Protein AF-A0A1G6IL41-F1 (afdb_monomer)

Foldseek 3Di:
DCVQQNPVQWPDKDFDPVDPDTDIDTHGQRQDPVRDRDVCVRPNDPVNVLVVLVVVQVVCVVVVRHGDDDPDPDDDDDPVVVVVVVPDDPDPDVVVVVVLLDDDDDDPVCVVPVVVSVVVSVVSSCVSVCVVVVPDDDVVPVVVVVVVVVVVVVVVVVVVVVVVVVVVVVVVVVVVVVVVVVVVVVVVVVVVVVVVVVVVVVVVVVVVVVVVVVVPPPPPPDD

pLDDT: mean 78.39, std 16.22, range [40.34, 95.38]

Sequence (223 aa):
MKKEHGEKNILCMYLHLDEKTPHIEVYVVPIDAKGKLNCKSFLGGQAKLRDLQTRYANHNKDFGLQRGLNGSKATHQQVQKFYEQIKQPVKVNNENLQKAVKLEAPALKNILNPDVYLKEQEAKIYAKVARLFASTVYENKIIQQAKKILREWKRAEADAEKLKYKLESEKEALQKKLNRHTKAIQQLDQLQIDNKDLQKSLSNALIENQLLKNNINPSKVKM

InterPro domains:
  IPR001668 Plasmid recombination enzyme [PF01076] (2-83)

Structure (mmCIF, N/CA/C/O backbone):
data_AF-A0A1G6IL41-F1
#
_entry.id   AF-A0A1G6IL41-F1
#
loop_
_atom_site.group_PDB
_atom_site.id
_atom_site.type_symbol
_atom_site.label_atom_id
_atom_site.label_alt_id
_atom_site.label_comp_id
_atom_site.label_asym_id
_atom_site.label_entity_id
_atom_site.label_seq_id
_atom_site.pdbx_PDB_ins_code
_atom_site.Cartn_x
_atom_site.Cartn_y
_atom_site.Cartn_z
_atom_site.occupancy
_atom_site.B_iso_or_equiv
_atom_site.auth_seq_id
_atom_site.auth_comp_id
_atom_site.auth_asym_id
_atom_site.auth_atom_id
_atom_site.pdbx_PDB_model_num
ATOM 1 N N . MET A 1 1 ? -20.240 4.746 0.608 1.00 86.19 1 MET A N 1
ATOM 2 C CA . MET A 1 1 ? -20.596 6.113 1.055 1.00 86.19 1 MET A CA 1
ATOM 3 C C . MET A 1 1 ? -21.903 6.620 0.456 1.00 86.19 1 MET A C 1
ATOM 5 O O . MET A 1 1 ? -22.838 6.770 1.227 1.00 86.19 1 MET A O 1
ATOM 9 N N . LYS A 1 2 ? -22.042 6.801 -0.871 1.00 90.69 2 LYS A N 1
ATOM 10 C CA . LYS A 1 2 ? -23.297 7.301 -1.489 1.00 90.69 2 LYS A CA 1
ATOM 11 C C . LYS A 1 2 ? -24.554 6.529 -1.060 1.00 90.69 2 LYS A C 1
ATOM 13 O O . LYS A 1 2 ? -25.522 7.136 -0.624 1.00 90.69 2 LYS A O 1
ATOM 18 N N . LYS A 1 3 ? -24.502 5.192 -1.095 1.00 89.75 3 LYS A N 1
ATOM 19 C CA . LYS A 1 3 ? -25.600 4.316 -0.643 1.00 89.75 3 LYS A CA 1
ATOM 20 C C . LYS A 1 3 ? -25.904 4.421 0.861 1.00 89.75 3 LYS A C 1
ATOM 22 O O . LYS A 1 3 ? -27.046 4.247 1.255 1.00 89.75 3 LYS A O 1
ATOM 27 N N . GLU A 1 4 ? -24.893 4.681 1.691 1.00 89.12 4 GLU A N 1
ATOM 28 C CA . GLU A 1 4 ? -25.030 4.707 3.159 1.00 89.12 4 GLU A CA 1
ATOM 29 C C . GLU A 1 4 ? -25.500 6.065 3.686 1.00 89.12 4 GLU A C 1
ATOM 31 O O . GLU A 1 4 ? -26.226 6.130 4.673 1.00 89.12 4 GLU A O 1
ATOM 36 N N . HIS A 1 5 ? -25.063 7.157 3.056 1.00 89.00 5 HIS A N 1
ATOM 37 C CA . HIS A 1 5 ? -25.257 8.508 3.582 1.00 89.00 5 HIS A CA 1
ATOM 38 C C . HIS A 1 5 ? -26.056 9.423 2.653 1.00 89.00 5 HIS A C 1
ATOM 40 O O . HIS A 1 5 ? -26.455 10.498 3.085 1.00 89.00 5 HIS A O 1
ATOM 46 N N . GLY A 1 6 ? -26.352 8.988 1.425 1.00 90.81 6 GLY A N 1
ATOM 47 C CA . GLY A 1 6 ? -27.013 9.789 0.398 1.00 90.81 6 GLY A CA 1
ATOM 48 C C . GLY A 1 6 ? -26.006 10.610 -0.402 1.00 90.81 6 GLY A C 1
ATOM 49 O O . GLY A 1 6 ? -25.106 11.229 0.153 1.00 90.81 6 GLY A O 1
ATOM 50 N N . GLU A 1 7 ? -26.152 10.626 -1.724 1.00 93.00 7 GLU A N 1
ATOM 51 C CA . GLU A 1 7 ? -25.238 11.359 -2.609 1.00 93.00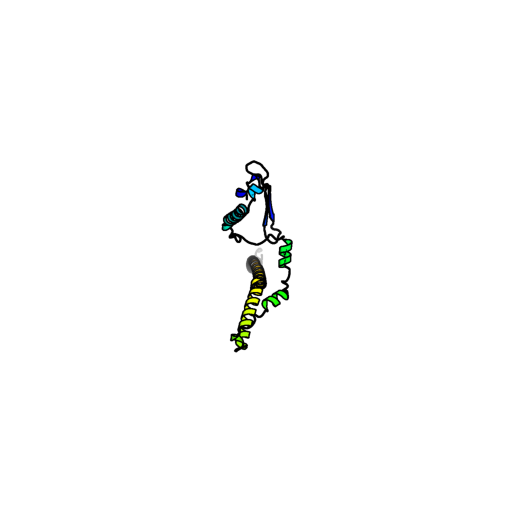 7 GLU A CA 1
ATOM 52 C C . GLU A 1 7 ? -25.246 12.867 -2.341 1.00 93.00 7 GLU A C 1
ATOM 54 O O . GLU A 1 7 ? -24.186 13.471 -2.238 1.00 93.00 7 GLU A O 1
ATOM 59 N N . LYS A 1 8 ? -26.432 13.445 -2.118 1.00 93.06 8 LYS A N 1
ATOM 60 C CA . LYS A 1 8 ? -26.609 14.875 -1.810 1.00 93.06 8 LYS A CA 1
ATOM 61 C C . LYS A 1 8 ? -25.974 15.308 -0.485 1.00 93.06 8 LYS A C 1
ATOM 63 O O . LYS A 1 8 ? -25.778 16.495 -0.267 1.00 93.06 8 LYS A O 1
ATOM 68 N N . ASN A 1 9 ? -25.675 14.352 0.391 1.00 94.56 9 ASN A N 1
ATOM 69 C CA . ASN A 1 9 ? -25.075 14.604 1.696 1.00 94.56 9 ASN A CA 1
ATOM 70 C C . ASN A 1 9 ? -23.545 14.543 1.658 1.00 94.56 9 ASN A C 1
ATOM 72 O O . ASN A 1 9 ? -22.906 14.857 2.657 1.00 94.56 9 ASN A O 1
ATOM 76 N N . ILE A 1 10 ? -22.932 14.125 0.548 1.00 94.69 10 ILE A N 1
ATOM 77 C CA . ILE A 1 10 ? -21.474 14.116 0.409 1.00 94.69 10 ILE A CA 1
ATOM 78 C C . ILE A 1 10 ? -21.041 15.482 -0.113 1.00 94.69 10 ILE A C 1
ATOM 80 O O . ILE A 1 10 ? -21.398 15.857 -1.225 1.00 94.69 10 ILE A O 1
ATOM 84 N N . LEU A 1 11 ? -20.264 16.209 0.688 1.00 93.69 11 LEU A N 1
ATOM 85 C CA . LEU A 1 11 ? -19.751 17.525 0.318 1.00 93.69 11 LEU A CA 1
ATOM 86 C C . LEU A 1 11 ? -18.516 17.395 -0.577 1.00 93.69 11 LEU A C 1
ATOM 88 O O . LEU A 1 11 ? -18.466 17.960 -1.664 1.00 93.69 11 LEU A O 1
ATOM 92 N N . CYS A 1 12 ? -17.522 16.634 -0.119 1.00 93.19 12 CYS A N 1
ATOM 93 C CA . CYS A 1 12 ? -16.292 16.394 -0.862 1.00 93.19 12 CYS A CA 1
ATOM 94 C C . CYS A 1 12 ? -15.600 15.102 -0.414 1.00 93.19 12 CYS A C 1
ATOM 96 O O . CYS A 1 12 ? -15.864 14.556 0.663 1.00 93.19 12 CYS A O 1
ATOM 98 N N . MET A 1 13 ? -14.724 14.605 -1.285 1.00 94.19 13 MET A N 1
ATOM 99 C CA . MET A 1 13 ? -13.875 13.442 -1.055 1.00 94.19 13 MET A CA 1
ATOM 10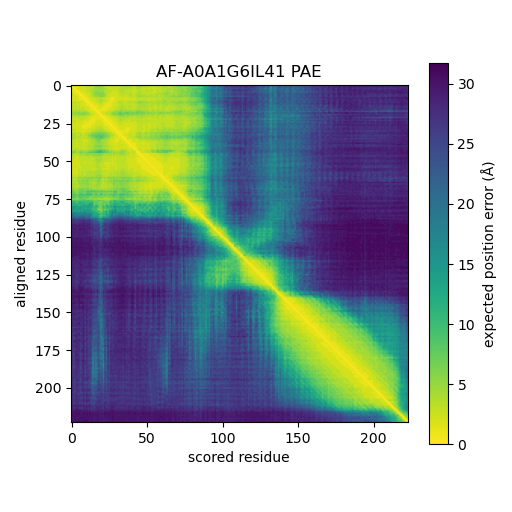0 C C . MET A 1 13 ? -12.461 13.770 -1.525 1.00 94.19 13 MET A C 1
ATOM 102 O O . MET A 1 13 ? -12.284 14.163 -2.676 1.00 94.19 13 MET A O 1
ATOM 106 N N . TYR A 1 14 ? -11.474 13.568 -0.658 1.00 94.44 14 TYR A N 1
ATOM 107 C CA . TYR A 1 14 ? -10.059 13.735 -0.971 1.00 94.44 14 TYR A CA 1
ATOM 108 C C . TYR A 1 14 ? -9.363 12.381 -0.928 1.00 94.44 14 TYR A C 1
ATOM 110 O O . TYR A 1 14 ? -9.585 11.590 -0.013 1.00 94.44 14 TYR A O 1
ATOM 118 N N . LEU A 1 15 ? -8.537 12.109 -1.936 1.00 94.50 15 LEU A N 1
ATOM 119 C CA . LEU A 1 15 ? -7.672 10.938 -1.984 1.00 94.50 15 LEU A CA 1
ATOM 120 C C . LEU A 1 15 ? -6.239 11.398 -1.726 1.00 94.50 15 LEU A C 1
ATOM 122 O O . LEU A 1 15 ? -5.633 12.044 -2.578 1.00 94.50 15 LEU A O 1
ATOM 126 N N . HIS A 1 16 ? -5.710 11.033 -0.565 1.00 93.06 16 HIS A N 1
ATOM 127 C CA . HIS A 1 16 ? -4.357 11.368 -0.139 1.00 93.06 16 HIS A CA 1
ATOM 128 C C . HIS A 1 16 ? -3.409 10.244 -0.574 1.00 93.06 16 HIS A C 1
ATOM 130 O O . HIS A 1 16 ? -3.521 9.110 -0.098 1.00 93.06 16 HIS A O 1
ATOM 136 N N . LEU A 1 17 ? -2.517 10.537 -1.528 1.00 93.44 17 LEU A N 1
ATOM 137 C CA . LEU A 1 17 ? -1.524 9.597 -2.096 1.00 93.44 17 LEU A CA 1
ATOM 138 C C . LEU A 1 17 ? -0.072 9.979 -1.770 1.00 93.44 17 LEU A C 1
ATOM 140 O O . LEU A 1 17 ? 0.848 9.217 -2.061 1.00 93.44 17 LEU A O 1
ATOM 144 N N . ASP A 1 18 ? 0.124 11.156 -1.194 1.00 91.81 18 ASP A N 1
ATOM 145 C CA . ASP A 1 18 ? 1.394 11.760 -0.794 1.00 91.81 18 ASP A CA 1
ATOM 146 C C . ASP A 1 18 ? 1.854 11.324 0.609 1.00 91.81 18 ASP A C 1
ATOM 148 O O . ASP A 1 18 ? 2.996 11.557 1.004 1.00 91.81 18 ASP A O 1
ATOM 152 N N . GLU A 1 19 ? 0.998 10.619 1.347 1.00 88.19 19 GLU A N 1
ATOM 153 C CA . GLU A 1 19 ? 1.318 10.052 2.652 1.00 88.19 19 GLU A CA 1
ATOM 154 C C . GLU A 1 19 ? 1.827 8.601 2.599 1.00 88.19 19 GLU A C 1
ATOM 156 O O . GLU A 1 19 ? 1.774 7.899 1.590 1.00 88.19 19 GLU A O 1
ATOM 161 N N . LYS A 1 20 ? 2.299 8.094 3.749 1.00 84.25 20 LYS A N 1
ATOM 162 C CA . LYS A 1 20 ? 2.828 6.724 3.876 1.00 84.25 20 LYS A CA 1
ATOM 163 C C . LYS A 1 20 ? 1.807 5.643 3.500 1.00 84.25 20 LYS A C 1
ATOM 165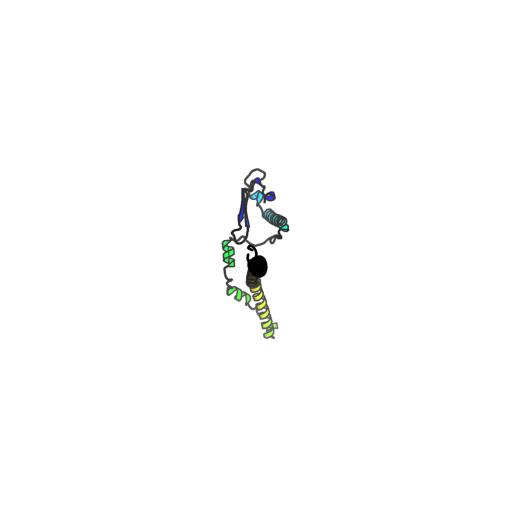 O O . LYS A 1 20 ? 2.202 4.584 3.011 1.00 84.25 20 LYS A O 1
ATOM 170 N N . THR A 1 21 ? 0.529 5.872 3.796 1.00 85.06 21 THR A N 1
ATOM 171 C CA . THR A 1 21 ? -0.562 4.952 3.457 1.00 85.06 21 THR A CA 1
ATOM 172 C C . THR A 1 21 ? -1.622 5.730 2.685 1.00 85.06 21 THR A C 1
ATOM 174 O O . THR A 1 21 ? -2.163 6.683 3.248 1.00 85.06 21 THR A O 1
ATOM 177 N N . PRO A 1 22 ? -1.943 5.329 1.441 1.00 91.88 22 PRO A N 1
ATOM 178 C CA . PRO A 1 22 ? -3.050 5.913 0.701 1.00 91.88 22 PRO A CA 1
ATOM 179 C C . PRO A 1 22 ? -4.340 5.834 1.512 1.00 91.88 22 PRO A C 1
ATOM 181 O O . PRO A 1 22 ? -4.715 4.751 1.972 1.00 91.88 22 PRO A O 1
ATOM 184 N N . HIS A 1 23 ? -5.012 6.963 1.703 1.00 92.31 23 HIS A N 1
ATOM 185 C CA . HIS A 1 23 ? -6.273 7.004 2.434 1.00 92.31 23 HIS A CA 1
ATOM 186 C C . HIS A 1 23 ? -7.214 8.054 1.847 1.00 92.31 23 HIS A C 1
ATOM 188 O O . HIS A 1 23 ? -6.804 8.957 1.121 1.00 92.31 23 HIS A O 1
ATOM 194 N N . ILE A 1 24 ? -8.505 7.878 2.117 1.00 92.94 24 ILE A N 1
ATOM 195 C CA . ILE A 1 24 ? -9.562 8.750 1.614 1.00 92.94 24 ILE A CA 1
ATOM 196 C C . ILE A 1 24 ? -10.183 9.475 2.797 1.00 92.94 24 ILE A C 1
ATOM 198 O O . ILE A 1 24 ? -10.594 8.847 3.775 1.00 92.94 24 ILE A O 1
ATOM 202 N N . GLU A 1 25 ? -10.304 10.784 2.664 1.00 93.81 25 GLU A N 1
ATOM 203 C CA . GLU A 1 25 ? -11.040 11.644 3.574 1.00 93.81 25 GLU A CA 1
ATOM 204 C C . GLU A 1 25 ? -12.367 12.038 2.924 1.00 93.81 25 GLU A C 1
ATOM 206 O O . GLU A 1 25 ? -12.414 12.420 1.755 1.00 93.81 25 GLU A O 1
ATOM 211 N N . VAL A 1 26 ? -13.471 11.910 3.660 1.00 93.00 26 VAL A N 1
ATOM 212 C CA . VAL A 1 26 ? -14.815 12.180 3.136 1.00 93.00 26 VAL A CA 1
ATOM 213 C C . VAL A 1 26 ? -15.561 13.095 4.089 1.00 93.00 26 VAL A C 1
ATOM 215 O O . VAL A 1 26 ? -15.760 12.750 5.253 1.00 93.00 26 VAL A O 1
ATOM 218 N N . TYR A 1 27 ? -16.043 14.218 3.566 1.00 93.88 27 TYR A N 1
ATOM 219 C CA . TYR A 1 27 ? -16.884 15.156 4.297 1.00 93.88 27 TYR A CA 1
ATOM 220 C C . TYR A 1 27 ? -18.353 14.889 3.976 1.00 93.88 27 TYR A C 1
ATOM 222 O O . TYR A 1 27 ? -18.779 14.961 2.821 1.00 93.88 27 TYR A O 1
ATOM 230 N N . VAL A 1 28 ? -19.132 14.572 5.011 1.00 94.50 28 VAL A N 1
ATOM 231 C CA . VAL A 1 28 ? -20.560 14.250 4.901 1.00 94.50 28 VAL A CA 1
ATOM 232 C C . VAL A 1 28 ? -21.367 15.209 5.767 1.00 94.50 28 VAL A C 1
ATOM 234 O O . VAL A 1 28 ? -21.134 15.307 6.971 1.00 94.50 28 VAL A O 1
ATOM 237 N N . VAL A 1 29 ? -22.345 15.882 5.166 1.00 95.12 29 VAL A N 1
ATOM 238 C CA . VAL A 1 29 ? -23.328 16.716 5.859 1.00 95.12 29 VAL A CA 1
ATOM 239 C C . VAL A 1 29 ? -24.503 15.826 6.277 1.00 95.12 29 VAL A C 1
ATOM 241 O O . VAL A 1 29 ? -25.197 15.287 5.415 1.00 95.12 29 VAL A O 1
ATOM 244 N N . PRO A 1 30 ? -24.758 15.621 7.580 1.00 94.12 30 PRO A N 1
ATOM 245 C CA . PRO A 1 30 ? -25.730 14.632 8.034 1.00 94.12 30 PRO A CA 1
ATOM 246 C C . PRO A 1 30 ? -27.157 15.194 8.005 1.00 94.12 30 PRO A C 1
ATOM 248 O O . PRO A 1 30 ? -27.740 15.457 9.055 1.00 94.12 30 PRO A O 1
ATOM 251 N N . ILE A 1 31 ? -27.724 15.398 6.815 1.00 95.38 31 ILE A N 1
ATOM 252 C CA . ILE A 1 31 ? -29.131 15.784 6.650 1.00 95.38 31 ILE A CA 1
ATOM 253 C C . ILE A 1 31 ? -29.985 14.513 6.681 1.00 95.38 31 ILE A C 1
ATOM 255 O O . ILE A 1 31 ? -29.837 13.630 5.832 1.00 95.38 31 ILE A O 1
ATOM 259 N N . ASP A 1 32 ? -30.853 14.389 7.686 1.00 91.12 32 ASP A N 1
ATOM 260 C CA . ASP A 1 32 ? -31.762 13.252 7.817 1.00 91.12 32 ASP A CA 1
ATOM 261 C C . ASP A 1 32 ? -32.940 13.317 6.829 1.00 91.12 32 ASP A C 1
ATOM 263 O O . ASP A 1 32 ? -33.152 14.304 6.127 1.00 91.12 32 ASP A O 1
ATOM 267 N N . ALA A 1 33 ? -33.743 12.251 6.780 1.00 88.50 33 ALA A N 1
ATOM 268 C CA . ALA A 1 33 ? -34.908 12.171 5.896 1.00 88.50 33 ALA A CA 1
ATOM 269 C C . ALA A 1 33 ? -35.974 13.256 6.163 1.00 88.50 33 ALA A C 1
ATOM 271 O O . ALA A 1 33 ? -36.855 13.457 5.334 1.00 88.50 33 ALA A O 1
ATOM 272 N N . LYS A 1 34 ? -35.905 13.953 7.306 1.00 91.75 34 LYS A N 1
ATOM 273 C CA . LYS A 1 34 ? -36.786 15.077 7.655 1.00 91.75 34 LYS A CA 1
ATOM 274 C C . LYS A 1 34 ? -36.182 16.430 7.257 1.00 91.75 34 LYS A C 1
ATOM 276 O O . LYS A 1 34 ? -36.750 17.463 7.601 1.00 91.75 34 LYS A O 1
ATOM 281 N N . GLY A 1 35 ? -35.033 16.435 6.578 1.00 92.38 35 GLY A N 1
ATOM 282 C CA . GLY A 1 35 ? -34.330 17.642 6.156 1.00 92.38 35 GLY A CA 1
ATOM 283 C C . GLY A 1 35 ? -33.557 18.341 7.276 1.00 92.38 35 GLY A C 1
ATOM 284 O O . GLY A 1 35 ? -33.157 19.488 7.102 1.00 92.38 35 GLY A O 1
ATOM 285 N N . LYS A 1 36 ? -33.345 17.694 8.433 1.00 94.62 36 LYS A N 1
ATOM 286 C CA . LYS A 1 36 ? -32.647 18.301 9.577 1.00 94.62 36 LYS A CA 1
ATOM 287 C C . LYS A 1 36 ? -31.205 17.819 9.681 1.00 94.62 36 LYS A C 1
ATOM 289 O O . LYS A 1 36 ? -30.912 16.654 9.424 1.00 94.62 36 LYS A O 1
ATOM 294 N N . LEU A 1 37 ? -30.315 18.698 10.144 1.00 94.75 37 LEU A N 1
ATOM 295 C CA . LEU A 1 37 ? -28.944 18.332 10.507 1.00 94.75 37 LEU A CA 1
ATOM 296 C C . LEU A 1 37 ? -28.953 17.442 11.756 1.00 94.75 37 LEU A C 1
ATOM 298 O O . LEU A 1 37 ? -29.219 17.901 12.866 1.00 94.75 37 LEU A O 1
ATOM 302 N N . ASN A 1 38 ? -28.687 16.151 11.572 1.00 93.25 38 ASN A N 1
ATOM 303 C CA . ASN A 1 38 ? -28.841 15.134 12.602 1.00 93.25 38 ASN A CA 1
ATOM 304 C C . ASN A 1 38 ? -27.815 13.998 12.451 1.00 93.25 38 ASN A C 1
ATOM 306 O O . ASN A 1 38 ? -28.097 12.919 11.923 1.00 93.25 38 ASN A O 1
ATOM 310 N N . CYS A 1 39 ? -26.623 14.205 13.015 1.00 91.88 39 CYS A N 1
ATOM 311 C CA . CYS A 1 39 ? -25.560 13.193 13.029 1.00 91.88 39 CYS A CA 1
ATOM 312 C C . CYS A 1 39 ? -25.938 11.936 13.838 1.00 91.88 39 CYS A C 1
ATOM 314 O O . CYS A 1 39 ? -25.535 10.822 13.497 1.00 91.88 39 CYS A O 1
ATOM 316 N N . LYS A 1 40 ? -26.788 12.071 14.867 1.00 91.06 40 LYS A N 1
ATOM 317 C CA . LYS A 1 40 ? -27.265 10.933 15.674 1.00 91.06 40 LYS A CA 1
ATOM 318 C C . LYS A 1 40 ? -28.080 9.942 14.836 1.00 91.06 40 LYS A C 1
ATOM 320 O O . LYS A 1 40 ? -28.028 8.738 15.085 1.00 91.06 40 LYS A O 1
ATOM 325 N N . SER A 1 41 ? -28.802 10.410 13.820 1.00 89.44 41 SER A N 1
ATOM 326 C CA . SER A 1 41 ? -29.498 9.515 12.890 1.00 89.44 41 SER A CA 1
ATOM 327 C C . SER A 1 41 ? -28.519 8.627 12.107 1.00 89.44 41 SER A C 1
ATOM 329 O O . SER A 1 41 ? -28.777 7.433 11.936 1.00 89.44 41 SER A O 1
ATOM 331 N N . PHE A 1 42 ? -27.359 9.172 11.734 1.00 89.44 42 PHE A N 1
ATOM 332 C CA . PHE A 1 42 ? -26.346 8.511 10.906 1.00 89.44 42 PHE A CA 1
ATOM 333 C C . PHE A 1 42 ? -25.439 7.589 11.729 1.00 89.44 42 PHE A C 1
ATOM 335 O O . PHE A 1 42 ? -25.347 6.393 11.460 1.00 89.44 42 PHE A O 1
ATOM 342 N N . LEU A 1 43 ? -24.788 8.142 12.754 1.00 90.44 43 LEU A N 1
ATOM 343 C CA . LEU A 1 43 ? -23.718 7.485 13.516 1.00 90.44 43 LEU A CA 1
ATOM 344 C C . LEU A 1 43 ? -24.095 7.226 14.983 1.00 90.44 43 LEU A C 1
ATOM 346 O O . LEU A 1 43 ? -23.271 6.772 15.773 1.00 90.44 43 LEU A O 1
ATOM 350 N N . GLY A 1 44 ? -25.335 7.524 15.374 1.00 90.38 44 GLY A N 1
ATOM 351 C CA . GLY A 1 44 ? -25.780 7.374 16.754 1.00 90.38 44 GLY A CA 1
ATOM 352 C C . GLY A 1 44 ? -25.967 5.915 17.156 1.00 90.38 44 GLY A C 1
ATOM 353 O O . GLY A 1 44 ? -26.844 5.221 16.641 1.00 90.38 44 GLY A O 1
ATOM 354 N N . GLY A 1 45 ? -25.193 5.490 18.152 1.00 92.62 45 GLY A N 1
ATOM 355 C CA . GLY A 1 45 ? -25.327 4.193 18.808 1.00 92.62 45 GLY A CA 1
ATOM 356 C C . GLY A 1 45 ? -24.292 3.164 18.355 1.00 92.62 45 GLY A C 1
ATOM 357 O O . GLY A 1 45 ? -23.919 3.073 17.186 1.00 92.62 45 GLY A O 1
ATOM 358 N N . GLN A 1 46 ? -23.854 2.339 19.308 1.00 89.56 46 GLN A N 1
ATOM 359 C CA . GLN A 1 46 ? -22.818 1.328 19.086 1.00 89.56 46 GLN A CA 1
ATOM 360 C C . GLN A 1 46 ? -23.228 0.279 18.040 1.00 89.56 46 GLN A C 1
ATOM 362 O O . GLN A 1 46 ? -22.388 -0.163 17.259 1.00 89.56 46 GLN A O 1
ATOM 367 N N . ALA A 1 47 ? -24.508 -0.110 18.012 1.00 91.19 47 ALA A N 1
ATOM 368 C CA . ALA A 1 47 ? -25.028 -1.083 17.052 1.00 91.19 47 ALA A CA 1
ATOM 369 C C . ALA A 1 47 ? -24.875 -0.585 15.605 1.00 91.19 47 ALA A C 1
ATOM 371 O O . ALA A 1 47 ? -24.264 -1.266 14.789 1.00 91.19 47 ALA A O 1
ATOM 372 N N . LYS A 1 48 ? -25.294 0.656 15.315 1.00 91.69 48 LYS A N 1
ATOM 373 C CA . LYS A 1 48 ? -25.176 1.237 13.967 1.00 91.69 48 LYS A CA 1
ATOM 374 C C . LYS A 1 48 ? -23.733 1.291 13.476 1.00 91.69 48 LYS A C 1
ATOM 376 O O . LYS A 1 48 ? -23.469 0.923 12.336 1.00 91.69 48 LYS A O 1
ATOM 381 N N . LEU A 1 49 ? -22.798 1.709 14.331 1.00 92.50 49 LEU A N 1
ATOM 382 C CA . LEU A 1 49 ? -21.373 1.750 13.985 1.00 92.50 49 LEU A CA 1
ATOM 383 C C . LEU A 1 49 ? -20.796 0.347 13.751 1.00 92.50 49 LEU A C 1
ATOM 385 O O . LEU A 1 49 ? -20.013 0.145 12.824 1.00 92.50 49 LEU A O 1
ATOM 389 N N . ARG A 1 50 ? -21.205 -0.641 14.555 1.00 92.62 50 ARG A N 1
ATOM 390 C CA . ARG A 1 50 ? -20.810 -2.047 14.377 1.00 92.62 50 ARG A CA 1
ATOM 391 C C . ARG A 1 50 ? -21.318 -2.612 13.051 1.00 92.62 50 ARG A C 1
ATOM 393 O O . ARG A 1 50 ? -20.576 -3.312 12.356 1.00 92.62 50 ARG A O 1
ATOM 400 N N . ASP A 1 51 ? -22.558 -2.302 12.699 1.00 92.94 51 ASP A N 1
ATOM 401 C CA . ASP A 1 51 ? -23.163 -2.759 11.453 1.00 92.94 51 ASP A CA 1
ATOM 402 C C . ASP A 1 51 ? -22.529 -2.050 10.258 1.00 92.94 51 ASP A C 1
ATOM 404 O O . ASP A 1 51 ? -22.226 -2.701 9.263 1.00 92.94 51 ASP A O 1
ATOM 408 N N . LEU A 1 52 ? -22.230 -0.752 10.381 1.00 93.00 52 LEU A N 1
ATOM 409 C CA . LEU A 1 52 ? -21.505 0.016 9.370 1.00 93.00 52 LEU A CA 1
ATOM 410 C C . LEU A 1 52 ? -20.129 -0.597 9.079 1.00 93.00 52 LEU A C 1
ATOM 412 O O . LEU A 1 52 ? -19.805 -0.825 7.919 1.00 93.00 52 LEU A O 1
ATOM 416 N N . GLN A 1 53 ? -19.353 -0.940 10.112 1.00 93.38 53 GLN A N 1
ATOM 417 C CA . GLN A 1 53 ? -18.065 -1.636 9.959 1.00 93.38 53 GLN A CA 1
ATOM 418 C C . GLN A 1 53 ? -18.217 -2.975 9.223 1.00 93.38 53 GLN A C 1
ATOM 420 O O . GLN A 1 53 ? -17.395 -3.340 8.384 1.00 93.38 53 GLN A O 1
ATOM 425 N N . THR A 1 54 ? -19.296 -3.705 9.510 1.00 93.94 54 THR A N 1
ATOM 426 C CA . THR A 1 54 ? -19.588 -4.996 8.874 1.00 93.94 54 THR A CA 1
ATOM 427 C C . THR A 1 54 ? -19.979 -4.821 7.405 1.00 93.94 54 THR A C 1
ATOM 429 O O . THR A 1 54 ? -19.429 -5.501 6.543 1.00 93.94 54 THR A O 1
ATOM 432 N N . ARG A 1 55 ? -20.868 -3.870 7.094 1.00 93.62 55 ARG A N 1
ATOM 433 C CA . ARG A 1 55 ? -21.257 -3.541 5.713 1.00 93.62 55 ARG A CA 1
ATOM 434 C C . ARG A 1 55 ? -20.074 -3.022 4.901 1.00 93.62 55 ARG A C 1
ATOM 436 O O . ARG A 1 55 ? -19.916 -3.420 3.751 1.00 93.62 55 ARG A O 1
ATOM 443 N N . TYR A 1 56 ? -19.222 -2.196 5.508 1.00 93.12 56 TYR A N 1
ATOM 444 C CA . TYR A 1 56 ? -18.008 -1.692 4.875 1.00 93.12 56 TYR A CA 1
ATO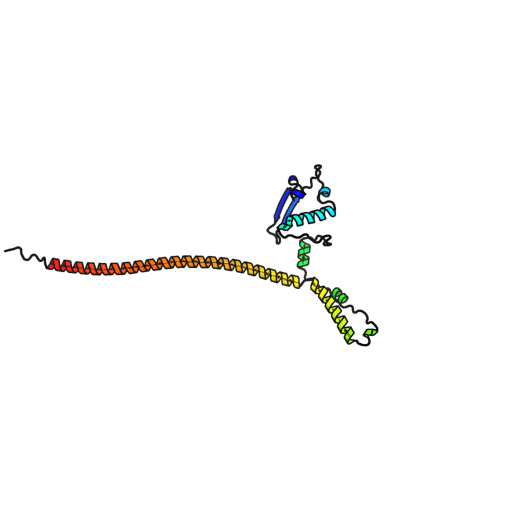M 445 C C . TYR A 1 56 ? -17.050 -2.828 4.506 1.00 93.12 56 TYR A C 1
ATOM 447 O O . TYR A 1 56 ? -16.589 -2.889 3.369 1.00 93.12 56 TYR A O 1
ATOM 455 N N . ALA A 1 57 ? -16.798 -3.766 5.422 1.00 94.06 57 ALA A N 1
ATOM 456 C CA . ALA A 1 57 ? -15.963 -4.930 5.133 1.00 94.06 57 ALA A CA 1
ATOM 457 C C . ALA A 1 57 ? -16.569 -5.827 4.042 1.00 94.06 57 ALA A C 1
ATOM 459 O O . ALA A 1 57 ? -15.858 -6.242 3.135 1.00 94.06 57 ALA A O 1
ATOM 460 N N . ASN A 1 58 ? -17.884 -6.071 4.081 1.00 94.00 58 ASN A N 1
ATOM 461 C CA . ASN A 1 58 ? -18.569 -6.871 3.063 1.00 94.00 58 ASN A CA 1
ATOM 462 C C . ASN A 1 58 ? -18.469 -6.242 1.669 1.00 94.00 58 ASN A C 1
ATOM 464 O O . ASN A 1 58 ? -18.220 -6.954 0.704 1.00 94.00 58 ASN A O 1
ATOM 468 N N . HIS A 1 59 ? -18.624 -4.919 1.565 1.00 92.69 59 HIS A N 1
ATOM 469 C CA . HIS A 1 59 ? -18.492 -4.207 0.293 1.00 92.69 59 HIS A CA 1
ATOM 470 C C . HIS A 1 59 ? -17.064 -4.241 -0.262 1.00 92.69 59 HIS A C 1
ATOM 472 O O . HIS A 1 59 ? -16.879 -4.223 -1.471 1.00 92.69 59 HIS A O 1
ATOM 478 N N . ASN A 1 60 ? -16.058 -4.301 0.613 1.00 92.69 60 ASN A N 1
ATOM 479 C CA . ASN A 1 60 ? -14.652 -4.310 0.217 1.00 92.69 60 ASN A CA 1
ATOM 480 C C . ASN A 1 60 ? -14.032 -5.714 0.162 1.00 92.69 60 ASN A C 1
ATOM 482 O O . ASN A 1 60 ? -12.816 -5.848 0.007 1.00 92.69 60 ASN A O 1
ATOM 486 N N . LYS A 1 61 ? -14.850 -6.763 0.288 1.00 92.88 61 LYS A N 1
ATOM 487 C CA . LYS A 1 61 ? -14.385 -8.151 0.285 1.00 92.88 61 LYS A CA 1
ATOM 488 C C . LYS A 1 61 ? -13.692 -8.512 -1.031 1.00 92.88 61 LYS A C 1
ATOM 490 O O . LYS A 1 61 ? -12.686 -9.216 -1.010 1.00 92.88 61 LYS A O 1
ATOM 495 N N . ASP A 1 62 ? -14.171 -7.952 -2.138 1.00 92.94 62 ASP A N 1
ATOM 496 C CA . ASP A 1 62 ? -13.610 -8.158 -3.479 1.00 92.94 62 ASP A CA 1
ATOM 497 C C . ASP A 1 62 ? -12.198 -7.562 -3.622 1.00 92.94 62 ASP A C 1
ATOM 499 O O . ASP A 1 62 ? -11.390 -8.054 -4.403 1.00 92.94 62 ASP A O 1
ATOM 503 N N . PHE A 1 63 ? -11.853 -6.561 -2.803 1.00 91.81 63 PHE A N 1
ATOM 504 C CA . PHE A 1 63 ? -10.501 -5.992 -2.721 1.00 91.81 63 PHE A CA 1
ATOM 505 C C . PHE A 1 63 ? -9.588 -6.752 -1.742 1.00 91.81 63 PHE A C 1
ATOM 507 O O . PHE A 1 63 ? -8.483 -6.301 -1.442 1.00 91.81 63 PHE A O 1
ATOM 514 N N . GLY A 1 64 ? -10.046 -7.885 -1.199 1.00 91.50 64 GLY A N 1
ATOM 515 C CA . GLY A 1 64 ? -9.303 -8.690 -0.228 1.00 91.50 64 GLY A CA 1
ATOM 516 C C . GLY A 1 64 ? -9.250 -8.092 1.181 1.00 91.50 64 GLY A C 1
ATOM 517 O O . GLY A 1 64 ? -8.496 -8.580 2.025 1.00 91.50 64 GLY A O 1
ATOM 518 N N . LEU A 1 65 ? -10.036 -7.047 1.466 1.00 90.81 65 LEU A N 1
ATOM 519 C CA . LEU A 1 65 ? -10.103 -6.447 2.797 1.00 90.81 65 LEU A CA 1
ATOM 520 C C . LEU A 1 65 ? -11.008 -7.272 3.720 1.00 90.81 65 LEU A C 1
ATOM 522 O O . LEU A 1 65 ? -12.091 -7.715 3.340 1.00 90.81 65 LEU A O 1
ATOM 526 N N . GLN A 1 66 ? -10.560 -7.462 4.962 1.00 91.56 66 GLN A N 1
ATOM 527 C CA . GLN A 1 66 ? -11.288 -8.202 5.992 1.00 91.56 66 GLN A CA 1
ATOM 528 C C . GLN A 1 66 ? -11.795 -7.269 7.089 1.00 91.56 66 GLN A C 1
ATOM 530 O O . GLN A 1 66 ? -11.228 -6.210 7.363 1.00 91.56 66 GLN A O 1
ATOM 535 N N . ARG A 1 67 ? -12.874 -7.686 7.751 1.00 91.56 67 ARG A N 1
ATOM 536 C CA . ARG A 1 67 ? -13.435 -6.958 8.888 1.00 91.56 67 ARG A CA 1
ATOM 537 C C . ARG A 1 67 ? -12.461 -6.982 10.070 1.00 91.56 67 ARG A C 1
ATOM 539 O O . ARG A 1 67 ? -11.911 -8.028 10.400 1.00 91.56 67 ARG A O 1
ATOM 546 N N . GLY A 1 68 ? -12.329 -5.853 10.768 1.00 89.25 68 GLY A N 1
ATOM 547 C CA . GLY A 1 68 ? -11.630 -5.804 12.055 1.00 89.25 68 GLY A CA 1
ATOM 548 C C . GLY A 1 68 ? -12.302 -6.658 13.143 1.00 89.25 68 GLY A C 1
ATOM 549 O O . GLY A 1 68 ? -13.452 -7.095 13.004 1.00 89.25 68 GLY A O 1
ATOM 550 N N . LEU A 1 69 ? -11.595 -6.864 14.260 1.00 87.44 69 LEU A N 1
ATOM 551 C CA . LEU A 1 69 ? -12.080 -7.657 15.395 1.00 87.44 69 LEU A CA 1
ATOM 552 C C . LEU A 1 69 ? -13.396 -7.086 15.955 1.00 87.44 69 LEU A C 1
ATOM 554 O O . LEU A 1 69 ? -13.486 -5.908 16.308 1.00 87.44 69 LEU A O 1
ATOM 558 N N . ASN A 1 70 ? -14.432 -7.924 16.056 1.00 87.44 70 ASN A N 1
ATOM 559 C CA . ASN A 1 70 ? -15.691 -7.518 16.676 1.00 87.44 70 ASN A CA 1
ATOM 560 C C . ASN A 1 70 ? -15.514 -7.322 18.186 1.00 87.44 70 ASN A C 1
ATOM 562 O O . ASN A 1 70 ? -14.942 -8.177 18.850 1.00 87.44 70 ASN A O 1
ATOM 566 N N . GLY A 1 71 ? -16.010 -6.206 18.725 1.00 85.25 71 GLY A N 1
ATOM 567 C CA . GLY A 1 71 ? -15.832 -5.888 20.146 1.00 85.25 71 GLY A CA 1
ATOM 568 C C . GLY A 1 71 ? -14.385 -5.564 20.532 1.00 85.25 71 GLY A C 1
ATOM 569 O O . GLY A 1 71 ? -14.006 -5.768 21.683 1.00 85.25 71 GLY A O 1
ATOM 570 N N . SER A 1 72 ? -13.573 -5.084 19.581 1.00 84.06 72 SER A N 1
ATOM 571 C CA . SER A 1 72 ? -12.207 -4.636 19.863 1.00 84.06 72 SER A CA 1
ATOM 572 C C . SER A 1 72 ? -12.173 -3.648 21.034 1.00 84.06 72 SER A C 1
ATOM 574 O O . SER A 1 72 ? -12.931 -2.679 21.057 1.00 84.06 72 SER A O 1
ATOM 576 N N . LYS A 1 73 ? -11.266 -3.890 21.988 1.00 82.94 73 LYS A N 1
ATOM 577 C CA . LYS A 1 73 ? -10.975 -2.984 23.114 1.00 82.94 73 LYS A CA 1
ATOM 578 C C . LYS A 1 73 ? -9.972 -1.883 22.741 1.00 82.94 73 LYS A C 1
ATOM 580 O O . LYS A 1 73 ? -9.581 -1.104 23.605 1.00 82.94 73 LYS A O 1
ATOM 585 N N . ALA A 1 74 ? -9.519 -1.846 21.485 1.00 78.50 74 ALA A N 1
ATOM 586 C CA . ALA A 1 74 ? -8.580 -0.838 21.014 1.00 78.50 74 ALA A CA 1
ATOM 587 C C . ALA A 1 74 ? -9.214 0.557 21.085 1.00 78.50 74 ALA A C 1
ATOM 589 O O . ALA A 1 74 ? -10.324 0.776 20.596 1.00 78.50 74 ALA A O 1
ATOM 590 N N . THR A 1 75 ? -8.497 1.501 21.686 1.00 79.50 75 THR A N 1
ATOM 591 C CA . THR A 1 75 ? -8.898 2.906 21.749 1.00 79.50 75 THR A CA 1
ATOM 592 C C . THR A 1 75 ? -8.301 3.672 20.575 1.00 79.50 75 THR A C 1
ATOM 594 O O . THR A 1 75 ? -7.204 3.362 20.107 1.00 79.50 75 THR A O 1
ATOM 597 N N . HIS A 1 76 ? -9.031 4.671 20.072 1.00 81.88 76 HIS A N 1
ATOM 598 C CA . HIS A 1 76 ? -8.499 5.561 19.045 1.00 81.88 76 HIS A CA 1
ATOM 599 C C . HIS A 1 76 ? -7.260 6.282 19.586 1.00 81.88 76 HIS A C 1
ATOM 601 O O . HIS A 1 76 ? -7.289 6.863 20.672 1.00 81.88 76 HIS A O 1
ATOM 607 N N . GLN A 1 77 ? -6.179 6.249 18.816 1.00 80.19 77 GLN A N 1
ATOM 608 C CA . GLN A 1 77 ? -4.951 6.969 19.111 1.00 80.19 77 GLN A CA 1
ATOM 609 C C . GLN A 1 77 ? -4.742 8.040 18.047 1.00 80.19 77 GLN A C 1
ATOM 611 O O . GLN A 1 77 ? -4.956 7.797 16.860 1.00 80.19 77 GLN A O 1
ATOM 616 N N . GLN A 1 78 ? -4.288 9.217 18.473 1.00 80.50 78 GLN A N 1
ATOM 617 C CA . GLN A 1 78 ? -3.847 10.253 17.544 1.00 80.50 78 GLN A CA 1
ATOM 618 C C . GLN A 1 78 ? -2.664 9.740 16.716 1.00 80.50 78 GLN A C 1
ATOM 620 O O . GLN A 1 78 ? -1.775 9.069 17.247 1.00 80.50 78 GLN A O 1
ATOM 625 N N . VAL A 1 79 ? -2.630 10.106 15.434 1.00 70.75 79 VAL A N 1
ATOM 626 C CA . VAL A 1 79 ? -1.615 9.653 14.467 1.00 70.75 79 VAL A CA 1
ATOM 627 C C . VAL A 1 79 ? -0.193 9.906 14.981 1.00 70.75 79 VAL A C 1
ATOM 629 O O . VAL A 1 79 ? 0.644 9.005 14.956 1.00 70.75 79 VAL A O 1
ATOM 632 N N . GLN A 1 80 ? 0.066 11.095 15.534 1.00 67.19 80 GLN A N 1
ATOM 633 C CA . GLN A 1 80 ? 1.367 11.453 16.104 1.00 67.19 80 GLN A CA 1
ATOM 634 C C . GLN A 1 80 ? 1.781 10.523 17.259 1.00 67.19 80 GLN A C 1
ATOM 636 O O . GLN A 1 80 ? 2.888 9.987 17.246 1.00 67.19 80 GLN A O 1
ATOM 641 N N . LYS A 1 81 ? 0.869 10.250 18.203 1.00 67.94 81 LYS A N 1
ATOM 642 C CA . LYS A 1 81 ? 1.117 9.361 19.354 1.00 67.94 81 LYS A CA 1
ATOM 643 C C . LYS A 1 81 ? 1.410 7.925 18.924 1.00 67.94 81 LYS A C 1
ATOM 645 O O . LYS A 1 81 ? 2.275 7.277 19.506 1.00 67.94 81 LYS A O 1
ATOM 650 N N . PHE A 1 82 ? 0.727 7.433 17.891 1.00 66.75 82 PHE A N 1
ATOM 651 C CA . PHE A 1 82 ? 0.994 6.109 17.329 1.00 66.75 82 PHE A CA 1
ATOM 652 C C . PHE A 1 82 ? 2.417 6.014 16.753 1.00 66.75 82 PHE A C 1
ATOM 654 O O . PHE A 1 82 ? 3.155 5.073 17.049 1.00 66.75 82 PHE A O 1
ATOM 661 N N . TYR A 1 83 ? 2.849 7.019 15.982 1.00 64.12 83 TYR A N 1
ATOM 662 C CA . TYR A 1 83 ? 4.213 7.054 15.444 1.00 64.12 83 TYR A CA 1
ATOM 663 C C . TYR A 1 83 ? 5.284 7.259 16.520 1.00 64.12 83 TYR A C 1
ATOM 665 O O . TYR A 1 83 ? 6.376 6.704 16.393 1.00 64.12 83 TYR A O 1
ATOM 673 N N . GLU A 1 84 ? 4.992 8.012 17.580 1.00 68.00 84 GLU A N 1
ATOM 674 C CA . GLU A 1 84 ? 5.871 8.138 18.746 1.00 68.00 84 GLU A CA 1
ATOM 675 C C . GLU A 1 84 ? 6.038 6.793 19.465 1.00 68.00 84 GLU A C 1
ATOM 677 O O . GLU A 1 84 ? 7.168 6.384 19.727 1.00 68.00 84 GLU A O 1
ATOM 682 N N . GLN A 1 85 ? 4.949 6.053 19.699 1.00 63.16 85 GLN A N 1
ATOM 683 C CA . GLN A 1 85 ? 4.992 4.721 20.319 1.00 63.16 85 GLN A CA 1
ATOM 684 C C . GLN A 1 85 ? 5.791 3.707 19.493 1.00 63.16 85 GLN A C 1
ATOM 686 O O . GLN A 1 85 ? 6.548 2.925 20.059 1.00 63.16 85 GLN A O 1
ATOM 691 N N . ILE A 1 86 ? 5.683 3.744 18.160 1.00 62.31 86 ILE A N 1
ATOM 692 C CA . ILE A 1 86 ? 6.490 2.885 17.274 1.00 62.31 86 ILE A CA 1
ATOM 693 C C . ILE A 1 86 ? 7.985 3.227 17.357 1.00 62.31 86 ILE A C 1
ATOM 695 O O . ILE A 1 86 ? 8.832 2.344 17.214 1.00 62.31 86 ILE A O 1
ATOM 699 N N . LYS A 1 87 ? 8.324 4.509 17.538 1.00 64.38 87 LYS A N 1
ATOM 700 C CA . LYS A 1 87 ? 9.715 4.982 17.576 1.00 64.38 87 LYS A CA 1
ATOM 701 C C . LYS A 1 87 ? 10.387 4.753 18.927 1.00 64.38 87 LYS A C 1
ATOM 703 O O . LYS A 1 87 ? 11.614 4.670 18.965 1.00 64.38 87 LYS A O 1
ATOM 708 N N . GLN A 1 88 ? 9.628 4.660 20.019 1.00 56.78 88 GLN A N 1
ATOM 709 C CA . GLN A 1 88 ? 10.217 4.441 21.334 1.00 56.78 88 GLN A CA 1
ATOM 710 C C . GLN A 1 88 ? 10.786 3.017 21.447 1.00 56.78 88 GLN A C 1
ATOM 712 O O . GLN A 1 88 ? 10.058 2.042 21.247 1.00 56.78 88 GLN A O 1
ATOM 717 N N . PRO A 1 89 ? 12.079 2.858 21.788 1.00 51.62 89 PRO A N 1
ATOM 718 C CA . PRO A 1 89 ? 12.593 1.555 22.176 1.00 51.62 89 PRO A CA 1
ATOM 719 C C . PRO A 1 89 ? 11.842 1.104 23.430 1.00 51.62 89 PRO A C 1
ATOM 721 O O . PRO A 1 89 ? 11.698 1.874 24.381 1.00 51.62 89 PRO A O 1
ATOM 724 N N . VAL A 1 90 ? 11.352 -0.138 23.430 1.00 53.53 90 VAL A N 1
ATOM 725 C CA . VAL A 1 90 ? 10.684 -0.718 24.599 1.00 53.53 90 VAL A CA 1
ATOM 726 C C . VAL A 1 90 ? 11.683 -0.736 25.749 1.00 53.53 90 VAL A C 1
ATOM 728 O O . VAL A 1 90 ? 12.606 -1.548 25.779 1.00 53.53 90 VAL A O 1
ATOM 731 N N . LYS A 1 91 ? 11.508 0.188 26.696 1.00 50.91 91 LYS A N 1
ATOM 732 C CA . LYS A 1 91 ? 12.210 0.157 27.973 1.00 50.91 91 LYS A CA 1
ATOM 733 C C . LYS A 1 91 ? 11.598 -0.981 28.775 1.00 50.91 91 LYS A C 1
ATOM 735 O O . LYS A 1 91 ? 10.494 -0.866 29.303 1.00 50.91 91 LYS A O 1
ATOM 740 N N . VAL A 1 92 ? 12.290 -2.114 28.812 1.00 49.22 92 VAL A N 1
ATOM 741 C CA . VAL A 1 92 ? 11.963 -3.178 29.758 1.00 49.22 92 VAL A CA 1
ATOM 742 C C . VAL A 1 92 ? 12.333 -2.639 31.137 1.00 49.22 92 VAL A C 1
ATOM 744 O O . VAL A 1 92 ? 13.499 -2.626 31.513 1.00 49.22 92 VAL A O 1
ATOM 747 N N . ASN A 1 93 ? 11.354 -2.104 31.865 1.00 56.34 93 ASN A N 1
ATOM 748 C CA . ASN A 1 93 ? 11.588 -1.626 33.223 1.00 56.34 93 ASN A CA 1
ATOM 749 C C . ASN A 1 93 ? 11.877 -2.818 34.149 1.00 56.34 93 ASN A C 1
ATOM 751 O O . ASN A 1 93 ? 11.202 -3.850 34.073 1.00 56.34 93 ASN A O 1
ATOM 755 N N . ASN A 1 94 ? 12.839 -2.643 35.060 1.00 54.78 94 ASN A N 1
ATOM 756 C CA . ASN A 1 94 ? 13.277 -3.661 36.024 1.00 54.78 94 ASN A CA 1
ATOM 757 C C . ASN A 1 94 ? 12.128 -4.246 36.864 1.00 54.78 94 ASN A C 1
ATOM 759 O O . ASN A 1 94 ? 12.194 -5.402 37.265 1.00 54.78 94 ASN A O 1
ATOM 763 N N . GLU A 1 95 ? 11.038 -3.507 37.074 1.00 55.72 95 GLU A N 1
ATOM 764 C CA . GLU A 1 95 ? 9.852 -3.984 37.798 1.00 55.72 95 GLU A CA 1
ATOM 765 C C . GLU A 1 95 ? 9.126 -5.147 37.096 1.00 55.72 95 GLU A C 1
ATOM 767 O O . GLU A 1 95 ? 8.597 -6.047 37.755 1.00 55.72 95 GLU A O 1
ATOM 772 N N . ASN A 1 96 ? 9.120 -5.168 35.757 1.00 52.69 96 ASN A N 1
ATOM 773 C CA . ASN A 1 96 ? 8.516 -6.256 34.982 1.00 52.69 96 ASN A CA 1
ATOM 774 C C . ASN A 1 96 ? 9.369 -7.530 35.053 1.00 52.69 96 ASN A C 1
ATOM 776 O O . ASN A 1 96 ? 8.822 -8.631 35.120 1.00 52.69 96 ASN A O 1
ATOM 780 N N . LEU A 1 97 ? 10.697 -7.378 35.116 1.00 53.16 97 LEU A N 1
ATOM 781 C CA . LEU A 1 97 ? 11.631 -8.476 35.379 1.00 53.16 97 LEU A CA 1
ATOM 782 C C . LEU A 1 97 ? 11.474 -8.995 36.816 1.00 53.16 97 LEU A C 1
ATOM 784 O O . LEU A 1 97 ? 11.334 -10.196 37.018 1.00 53.16 97 LEU A O 1
ATOM 788 N N . GLN A 1 98 ? 11.384 -8.107 37.810 1.00 53.28 98 GLN A N 1
ATOM 789 C CA . GLN A 1 98 ? 11.199 -8.486 39.217 1.00 53.28 98 GLN A CA 1
ATOM 790 C C . GLN A 1 98 ? 9.901 -9.269 39.454 1.00 53.28 98 GLN A C 1
ATOM 792 O O . GLN A 1 98 ? 9.901 -10.237 40.210 1.00 53.28 98 GLN A O 1
ATOM 797 N N . LYS A 1 99 ? 8.794 -8.908 38.790 1.00 57.16 99 LYS A N 1
ATOM 798 C CA . LYS A 1 99 ? 7.537 -9.677 38.865 1.00 57.16 99 LYS A CA 1
ATOM 799 C C . LYS A 1 99 ? 7.630 -11.041 38.174 1.00 57.16 99 LYS A C 1
ATOM 801 O O . LYS A 1 99 ? 7.007 -11.986 38.648 1.00 57.16 99 LYS A O 1
ATOM 806 N N . ALA A 1 100 ? 8.396 -11.155 37.088 1.00 51.78 100 ALA A N 1
ATOM 807 C CA . ALA A 1 100 ? 8.608 -12.421 36.384 1.00 51.78 100 ALA A CA 1
ATOM 808 C C . ALA A 1 100 ? 9.531 -13.390 37.150 1.00 51.78 100 ALA A C 1
ATOM 810 O O . ALA A 1 100 ? 9.398 -14.600 36.982 1.00 51.78 100 ALA A O 1
ATOM 811 N N . VAL A 1 101 ? 10.418 -12.858 37.999 1.00 52.25 101 VAL A N 1
ATOM 812 C CA . VAL A 1 101 ? 11.428 -13.604 38.776 1.00 52.25 101 VAL A CA 1
ATOM 813 C C . VAL A 1 101 ? 10.959 -13.942 40.204 1.00 52.25 101 VAL A C 1
ATOM 815 O O . VAL A 1 101 ? 11.667 -14.626 40.935 1.00 52.25 101 VAL A O 1
ATOM 818 N N . LYS A 1 102 ? 9.755 -13.527 40.633 1.00 52.97 102 LYS A N 1
ATOM 819 C CA . LYS A 1 102 ? 9.221 -13.931 41.949 1.00 52.97 102 LYS A CA 1
ATOM 820 C C . LYS A 1 102 ? 9.063 -15.456 42.026 1.00 52.97 102 LYS A C 1
ATOM 822 O O . LYS A 1 102 ? 8.170 -16.021 41.396 1.00 52.97 102 LYS A O 1
ATOM 827 N N . LEU A 1 103 ? 9.935 -16.085 42.813 1.00 54.03 103 LEU A N 1
ATOM 828 C CA . LEU A 1 103 ? 9.924 -17.509 43.134 1.00 54.03 103 LEU A CA 1
ATOM 829 C C . LEU A 1 103 ? 8.759 -17.810 44.085 1.00 54.03 103 LEU A C 1
ATOM 831 O O . LEU A 1 103 ? 8.572 -17.121 45.088 1.00 54.03 103 LEU A O 1
ATOM 835 N N . GLU A 1 104 ? 7.969 -18.832 43.769 1.00 54.94 104 GLU A N 1
ATOM 836 C CA . GLU A 1 104 ? 6.977 -19.373 44.703 1.00 54.94 104 GLU A CA 1
ATOM 837 C C . GLU A 1 104 ? 7.705 -20.122 45.837 1.00 54.94 104 GLU A C 1
ATOM 839 O O . GLU A 1 104 ? 8.799 -20.653 45.633 1.00 54.94 104 GLU A O 1
ATOM 844 N N . ALA A 1 105 ? 7.148 -20.129 47.054 1.00 53.72 105 ALA A N 1
ATOM 845 C CA . ALA A 1 105 ? 7.770 -20.818 48.187 1.00 53.72 105 ALA A CA 1
ATOM 846 C C . ALA A 1 105 ? 7.707 -22.350 47.991 1.00 53.72 105 ALA A C 1
ATOM 848 O O . ALA A 1 105 ? 6.668 -22.860 47.559 1.00 53.72 105 ALA A O 1
ATOM 849 N N . PRO A 1 106 ? 8.784 -23.101 48.297 1.00 52.25 106 PRO A N 1
ATOM 850 C CA . PRO A 1 106 ? 8.828 -24.540 48.058 1.00 52.25 106 PRO A CA 1
ATOM 851 C C . PRO A 1 106 ? 7.829 -25.293 48.949 1.00 52.25 106 PRO A C 1
ATOM 853 O O . PRO A 1 106 ? 7.743 -25.058 50.153 1.00 52.25 106 PRO A O 1
ATOM 856 N N . ALA A 1 107 ? 7.096 -26.245 48.367 1.00 57.62 107 ALA A N 1
ATOM 857 C CA . ALA A 1 107 ? 6.287 -27.198 49.125 1.00 57.62 107 ALA A CA 1
ATOM 858 C C . ALA A 1 107 ? 7.185 -28.238 49.829 1.00 57.62 107 ALA A C 1
ATOM 860 O O . ALA A 1 107 ? 8.242 -28.587 49.307 1.00 57.62 107 ALA A O 1
ATOM 861 N N . LEU A 1 108 ? 6.742 -28.799 50.964 1.00 51.66 108 LEU A N 1
ATOM 862 C CA . LEU A 1 108 ? 7.490 -29.772 51.794 1.00 51.66 108 LEU A CA 1
ATOM 863 C C . LEU A 1 108 ? 8.110 -30.952 51.013 1.00 51.66 108 LEU A C 1
ATOM 865 O O . LEU A 1 108 ? 9.174 -31.441 51.379 1.00 51.66 108 LEU A O 1
ATOM 869 N N . LYS A 1 109 ? 7.490 -31.378 49.904 1.00 53.31 109 LYS A N 1
ATOM 870 C CA . LYS A 1 109 ? 7.996 -32.453 49.029 1.00 53.31 109 LYS A CA 1
ATOM 871 C C . LYS A 1 109 ? 9.269 -32.083 48.249 1.00 53.31 109 LYS A C 1
ATOM 873 O O . LYS A 1 109 ? 10.006 -32.975 47.846 1.00 53.31 109 LYS A O 1
ATOM 878 N N . ASN A 1 110 ? 9.552 -30.792 48.081 1.00 51.91 110 ASN A N 1
ATOM 879 C CA . ASN A 1 110 ? 10.671 -30.276 47.285 1.00 51.91 110 ASN A CA 1
ATOM 880 C C . ASN A 1 110 ? 11.930 -30.001 48.122 1.00 51.91 110 ASN A C 1
ATOM 882 O O . ASN A 1 110 ? 12.972 -29.665 47.571 1.00 51.91 110 ASN A O 1
ATOM 886 N N . ILE A 1 111 ? 11.849 -30.169 49.445 1.00 54.16 111 ILE A N 1
ATOM 887 C CA . ILE A 1 111 ? 12.992 -30.051 50.364 1.00 54.16 111 ILE A CA 1
ATOM 888 C C . ILE A 1 111 ? 13.907 -31.283 50.245 1.00 54.16 111 ILE A C 1
ATOM 890 O O . ILE A 1 111 ? 15.117 -31.168 50.411 1.00 54.16 111 ILE A O 1
ATOM 894 N N . LEU A 1 112 ? 13.345 -32.449 49.895 1.00 54.47 112 LEU A N 1
ATOM 895 C CA . LEU A 1 112 ? 14.095 -33.699 49.719 1.00 54.47 112 LEU A CA 1
ATOM 896 C C . LEU A 1 112 ? 14.912 -33.765 48.417 1.00 54.47 112 LEU A C 1
ATOM 898 O O . LEU A 1 112 ? 15.782 -34.621 48.311 1.00 54.47 112 LEU A O 1
ATOM 902 N N . ASN A 1 113 ? 14.628 -32.915 47.423 1.00 58.09 113 ASN A N 1
ATOM 903 C CA . ASN A 1 113 ? 15.349 -32.913 46.146 1.00 58.09 113 ASN A CA 1
ATOM 904 C C . ASN A 1 113 ? 15.463 -31.483 45.572 1.00 58.09 113 ASN A C 1
ATOM 906 O O . ASN A 1 113 ? 14.680 -31.092 44.697 1.00 58.09 113 ASN A O 1
ATOM 910 N N . PRO A 1 114 ? 16.433 -30.692 46.068 1.00 60.00 114 PRO A N 1
ATOM 911 C CA . PRO A 1 114 ? 16.607 -29.284 45.699 1.00 60.00 114 PRO A CA 1
ATOM 912 C C . PRO A 1 114 ? 16.840 -29.057 44.197 1.00 60.00 114 PRO A C 1
ATOM 914 O O . PRO A 1 114 ? 16.327 -28.093 43.629 1.00 60.00 114 PRO A O 1
ATOM 917 N N . ASP A 1 115 ? 17.549 -29.973 43.532 1.00 59.12 115 ASP A N 1
ATOM 918 C CA . ASP A 1 115 ? 17.955 -29.823 42.126 1.00 59.12 115 ASP A CA 1
ATOM 919 C C . ASP A 1 115 ? 16.791 -29.944 41.137 1.00 59.12 115 ASP A C 1
ATOM 921 O O . ASP A 1 115 ? 16.759 -29.276 40.100 1.00 59.12 115 ASP A O 1
ATOM 925 N N . VAL A 1 116 ? 15.808 -30.790 41.453 1.00 63.06 116 VAL A N 1
ATOM 926 C CA . VAL A 1 116 ? 14.617 -30.981 40.611 1.00 63.06 116 VAL A CA 1
ATOM 927 C C . VAL A 1 116 ? 13.708 -29.756 40.713 1.00 63.06 116 VAL A C 1
ATOM 929 O O . VAL A 1 116 ? 13.186 -29.278 39.706 1.00 63.06 116 VAL A O 1
ATOM 932 N N . TYR A 1 117 ? 13.596 -29.184 41.914 1.00 62.62 117 TYR A N 1
ATOM 933 C CA . TYR A 1 117 ? 12.840 -27.957 42.149 1.00 62.62 117 TYR A CA 1
ATOM 934 C C . TYR A 1 117 ? 13.431 -26.752 41.410 1.00 62.62 117 TYR A C 1
ATOM 936 O O . TYR A 1 117 ? 12.688 -25.976 40.805 1.00 62.62 117 TYR A O 1
ATOM 944 N N . LEU A 1 118 ? 14.762 -26.614 41.424 1.00 61.59 118 LEU A N 1
ATOM 945 C CA . LEU A 1 118 ? 15.456 -25.512 40.760 1.00 61.59 118 LEU A CA 1
ATOM 946 C C . LEU A 1 118 ? 15.206 -25.535 39.245 1.00 61.59 118 LEU A C 1
ATOM 948 O O . LEU A 1 118 ? 14.769 -24.534 38.680 1.00 61.59 118 LEU A O 1
ATOM 952 N N . LYS A 1 119 ? 15.360 -26.707 38.613 1.00 65.31 119 LYS A N 1
ATOM 953 C CA . LYS A 1 119 ? 15.132 -26.887 37.169 1.00 65.31 119 LYS A CA 1
ATOM 954 C C . LYS A 1 119 ? 13.689 -26.608 36.750 1.00 65.31 119 LYS A C 1
ATOM 956 O O . LYS A 1 119 ? 13.451 -25.997 35.708 1.00 65.31 119 LYS A O 1
ATOM 961 N N . GLU A 1 120 ? 12.709 -27.027 37.550 1.00 66.62 120 GLU A N 1
ATOM 962 C CA . GLU A 1 120 ? 11.298 -26.747 37.260 1.00 66.62 120 GLU A CA 1
ATOM 963 C C . GLU A 1 120 ? 10.955 -25.257 37.375 1.00 66.62 120 GLU A C 1
ATOM 965 O O . GLU A 1 120 ? 10.153 -24.740 36.590 1.00 66.62 120 GLU A O 1
ATOM 970 N N . GLN A 1 121 ? 11.549 -24.554 38.342 1.00 64.12 121 GLN A N 1
ATOM 971 C CA . GLN A 1 121 ? 11.353 -23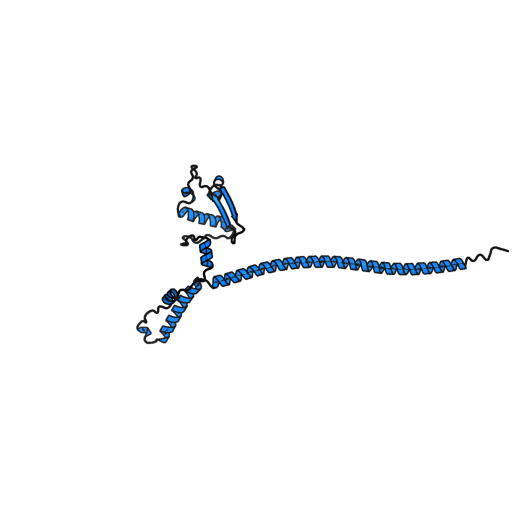.114 38.506 1.00 64.12 121 GLN A CA 1
ATOM 972 C C . GLN A 1 121 ? 12.064 -22.320 37.409 1.00 64.12 121 GLN A C 1
ATOM 974 O O . GLN A 1 121 ? 11.463 -21.408 36.839 1.00 64.12 121 GLN A O 1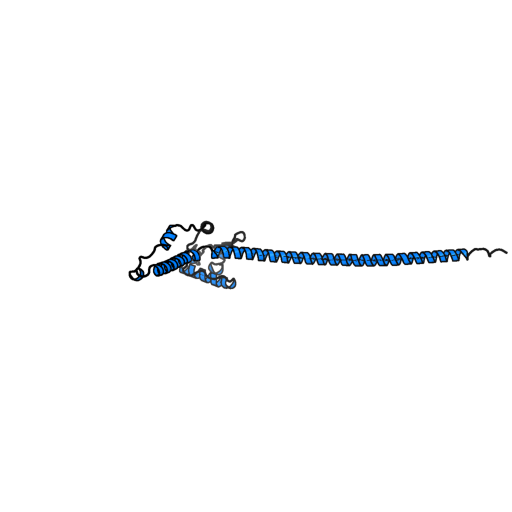
ATOM 979 N N . GLU A 1 122 ? 13.282 -22.712 37.031 1.00 62.47 122 GLU A N 1
ATOM 980 C CA . GLU A 1 122 ? 14.004 -22.139 35.893 1.00 62.47 122 GLU A CA 1
ATOM 981 C C . GLU A 1 122 ? 13.177 -22.250 34.610 1.00 62.47 122 GLU A C 1
ATOM 983 O O . GLU A 1 122 ? 12.917 -21.238 33.957 1.00 62.47 122 GLU A O 1
ATOM 988 N N . ALA A 1 123 ? 12.660 -23.438 34.285 1.00 66.25 123 ALA A N 1
ATOM 989 C CA . ALA A 1 123 ? 11.831 -23.644 33.096 1.00 66.25 123 ALA A CA 1
ATOM 990 C C . ALA A 1 123 ? 10.563 -22.764 33.095 1.00 66.25 123 ALA A C 1
ATOM 992 O O . ALA A 1 123 ? 10.180 -22.209 32.060 1.00 66.25 123 ALA A O 1
ATOM 993 N N . LYS A 1 124 ? 9.923 -22.577 34.258 1.00 69.81 124 LYS A N 1
ATOM 994 C CA . LYS A 1 124 ? 8.746 -21.702 34.409 1.00 69.81 124 LYS A CA 1
ATOM 995 C C . LYS A 1 124 ? 9.096 -20.220 34.249 1.00 69.81 124 LYS A C 1
ATOM 997 O O . LYS A 1 124 ? 8.316 -19.483 33.637 1.00 69.81 124 LYS A O 1
ATOM 1002 N N . ILE A 1 125 ? 10.247 -19.784 34.762 1.00 65.00 125 ILE A N 1
ATOM 1003 C CA . ILE A 1 125 ? 10.754 -18.415 34.589 1.00 65.00 125 ILE A CA 1
ATOM 1004 C C . ILE A 1 125 ? 11.082 -18.176 33.113 1.00 65.00 125 ILE A C 1
ATOM 1006 O O . ILE A 1 125 ? 10.573 -17.215 32.533 1.00 65.00 125 ILE A O 1
ATOM 1010 N N . TYR A 1 126 ? 11.821 -19.086 32.471 1.00 66.44 126 TYR A N 1
ATOM 1011 C CA . TYR A 1 126 ? 12.130 -19.010 31.042 1.00 66.44 126 TYR A CA 1
ATOM 1012 C C . TYR A 1 126 ? 10.866 -18.960 30.183 1.00 66.44 126 TYR A C 1
ATOM 1014 O O . TYR A 1 126 ? 10.786 -18.132 29.282 1.00 66.44 126 TYR A O 1
ATOM 1022 N N . ALA A 1 127 ? 9.833 -19.749 30.490 1.00 66.12 127 ALA A N 1
ATOM 1023 C CA . ALA A 1 127 ? 8.568 -19.715 29.756 1.00 66.12 127 ALA A CA 1
ATOM 1024 C C . ALA A 1 127 ? 7.790 -18.393 29.936 1.00 66.12 127 ALA A C 1
ATOM 1026 O O . ALA A 1 127 ? 7.201 -17.882 28.978 1.00 66.12 127 ALA A O 1
ATOM 1027 N N . LYS A 1 128 ? 7.780 -17.809 31.145 1.00 64.62 128 LYS A N 1
ATOM 1028 C CA . LYS A 1 128 ? 7.144 -16.501 31.413 1.00 64.62 128 LYS A CA 1
ATOM 1029 C C . LYS A 1 128 ? 7.890 -15.366 30.713 1.00 64.62 128 LYS A C 1
ATOM 1031 O O . LYS A 1 128 ? 7.260 -14.529 30.067 1.00 6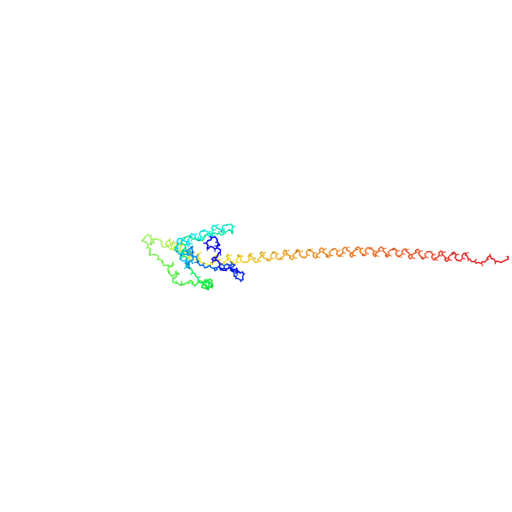4.62 128 LYS A O 1
ATOM 1036 N N . VAL A 1 129 ? 9.217 -15.374 30.800 1.00 62.03 129 VAL A N 1
ATOM 1037 C CA . VAL A 1 129 ? 10.106 -14.414 30.139 1.00 62.03 129 VAL A CA 1
ATOM 1038 C C . VAL A 1 129 ? 9.984 -14.535 28.617 1.00 62.03 129 VAL A C 1
ATOM 1040 O O . VAL A 1 129 ? 9.754 -13.535 27.942 1.00 62.03 129 VAL A O 1
ATOM 1043 N N . ALA A 1 130 ? 9.999 -15.753 28.074 1.00 61.78 130 ALA A N 1
ATOM 1044 C CA . ALA A 1 130 ? 9.786 -16.008 26.653 1.00 61.78 130 ALA A CA 1
ATOM 1045 C C . ALA A 1 130 ? 8.413 -15.518 26.172 1.00 61.78 130 ALA A C 1
ATOM 1047 O O . ALA A 1 130 ? 8.346 -14.904 25.118 1.00 61.78 130 ALA A O 1
ATOM 1048 N N . ARG A 1 131 ? 7.323 -15.681 26.939 1.00 60.25 131 ARG A N 1
ATOM 1049 C CA . ARG A 1 131 ? 6.008 -15.095 26.587 1.00 60.25 131 ARG A CA 1
ATOM 1050 C C . ARG A 1 131 ? 6.011 -13.562 26.581 1.00 60.25 131 ARG A C 1
ATOM 1052 O O . ARG A 1 131 ? 5.384 -12.955 25.712 1.00 60.25 131 ARG A O 1
ATOM 1059 N N . LEU A 1 132 ? 6.709 -12.939 27.532 1.00 55.69 132 LEU A N 1
ATOM 1060 C CA . LEU A 1 132 ? 6.882 -11.483 27.606 1.00 55.69 132 LEU A CA 1
ATOM 1061 C C . LEU A 1 132 ? 7.639 -10.938 26.381 1.00 55.69 132 LEU A C 1
ATOM 1063 O O . LEU A 1 132 ? 7.219 -9.938 25.793 1.00 55.69 132 LEU A O 1
ATOM 1067 N N . PHE A 1 133 ? 8.702 -11.627 25.956 1.00 52.31 133 PHE A N 1
ATOM 1068 C CA . PHE A 1 133 ? 9.511 -11.249 24.793 1.00 52.31 133 PHE A CA 1
ATOM 1069 C C . PHE A 1 133 ? 8.890 -11.651 23.442 1.00 52.31 133 PHE A C 1
ATOM 1071 O O . PHE A 1 133 ? 8.997 -10.889 22.480 1.00 52.31 133 PHE A O 1
ATOM 1078 N N . ALA A 1 134 ? 8.181 -12.780 23.366 1.00 51.88 134 ALA A N 1
ATOM 1079 C CA . ALA A 1 134 ? 7.524 -13.260 22.147 1.00 51.88 134 ALA A CA 1
ATOM 1080 C C . ALA A 1 134 ? 6.374 -12.349 21.693 1.00 51.88 134 ALA A C 1
ATOM 1082 O O . ALA A 1 134 ? 6.130 -12.217 20.498 1.00 51.88 134 ALA A O 1
ATOM 1083 N N . SER A 1 135 ? 5.672 -11.677 22.616 1.00 48.41 135 SER A N 1
ATOM 1084 C CA . SER A 1 135 ? 4.510 -10.862 22.228 1.00 48.41 135 SER A CA 1
ATOM 1085 C C . SER A 1 135 ? 4.836 -9.457 21.699 1.00 48.41 135 SER A C 1
ATOM 1087 O O . SER A 1 135 ? 3.930 -8.805 21.184 1.00 48.41 135 SER A O 1
ATOM 1089 N N . THR A 1 136 ? 6.079 -8.958 21.798 1.00 52.75 136 THR A N 1
ATOM 1090 C CA . THR A 1 136 ? 6.295 -7.498 21.723 1.00 52.75 136 THR A CA 1
ATOM 1091 C C . THR A 1 136 ? 7.049 -6.938 20.507 1.00 52.75 136 THR A C 1
ATOM 1093 O O . THR A 1 136 ? 6.496 -6.034 19.891 1.00 52.75 136 THR A O 1
ATOM 1096 N N . VAL A 1 137 ? 8.266 -7.346 20.107 1.00 51.06 137 VAL A N 1
ATOM 1097 C CA . VAL A 1 137 ? 9.037 -6.457 19.182 1.00 51.06 137 VAL A CA 1
ATOM 1098 C C . VAL A 1 137 ? 9.932 -7.135 18.142 1.00 51.06 137 VAL A C 1
ATOM 1100 O O . VAL A 1 137 ? 10.040 -6.628 17.024 1.00 51.06 137 VAL A O 1
ATOM 1103 N N . TYR A 1 138 ? 10.595 -8.246 18.460 1.00 50.16 138 TYR A N 1
ATOM 1104 C CA . TYR A 1 138 ? 11.760 -8.678 17.673 1.00 50.16 138 TYR A CA 1
ATOM 1105 C C . TYR A 1 138 ? 11.408 -9.396 16.365 1.00 50.16 138 TYR A C 1
ATOM 1107 O O . TYR A 1 138 ? 11.897 -9.004 15.304 1.00 50.16 138 TYR A O 1
ATOM 1115 N N . GLU A 1 139 ? 10.495 -10.369 16.408 1.00 49.44 139 GLU A N 1
ATOM 1116 C CA . GLU A 1 139 ? 10.048 -11.078 15.201 1.00 49.44 139 GLU A CA 1
ATOM 1117 C C . GLU A 1 139 ? 9.362 -10.119 14.227 1.00 49.44 139 GLU A C 1
ATOM 1119 O O . GLU A 1 139 ? 9.678 -10.105 13.043 1.00 49.44 139 GLU A O 1
ATOM 1124 N N . ASN A 1 140 ? 8.522 -9.206 14.722 1.00 59.34 140 ASN A N 1
ATOM 1125 C CA . ASN A 1 140 ? 7.862 -8.221 13.868 1.00 59.34 140 ASN A CA 1
ATOM 1126 C C . ASN A 1 140 ? 8.846 -7.230 13.226 1.00 59.34 140 ASN A C 1
ATOM 1128 O O . ASN A 1 140 ? 8.649 -6.861 12.069 1.00 59.34 140 ASN A O 1
ATOM 1132 N N . LYS A 1 141 ? 9.915 -6.810 13.918 1.00 55.34 141 LYS A N 1
ATOM 1133 C CA . LYS A 1 141 ? 10.903 -5.865 13.368 1.00 55.34 141 LYS A CA 1
ATOM 1134 C C . LYS A 1 141 ? 11.818 -6.528 12.339 1.00 55.34 141 LYS A C 1
ATOM 1136 O O . LYS A 1 141 ? 12.023 -5.946 11.276 1.00 55.34 141 LYS A O 1
ATOM 1141 N N . ILE A 1 142 ? 12.287 -7.752 12.604 1.00 56.91 142 ILE A N 1
ATOM 1142 C CA . ILE A 1 142 ? 13.082 -8.539 11.648 1.00 56.91 142 ILE A CA 1
ATOM 1143 C C . ILE A 1 142 ? 12.232 -8.895 10.425 1.00 56.91 142 ILE A C 1
ATOM 1145 O O . ILE A 1 142 ? 12.667 -8.678 9.298 1.00 56.91 142 ILE A O 1
ATOM 1149 N N . ILE A 1 143 ? 10.985 -9.339 10.618 1.00 63.91 143 ILE A N 1
ATOM 1150 C CA . ILE A 1 143 ? 10.061 -9.642 9.514 1.00 63.91 143 ILE A CA 1
ATOM 1151 C C . ILE A 1 143 ? 9.736 -8.376 8.707 1.00 63.91 143 ILE A C 1
ATOM 1153 O O . ILE A 1 143 ? 9.649 -8.437 7.480 1.00 63.91 143 ILE A O 1
ATOM 1157 N N . GLN A 1 144 ? 9.576 -7.211 9.346 1.00 65.56 144 GLN A N 1
ATOM 1158 C CA . GLN A 1 144 ? 9.366 -5.946 8.632 1.00 65.56 144 GLN A CA 1
ATOM 1159 C C . GLN A 1 144 ? 10.609 -5.490 7.859 1.00 65.56 144 GLN A C 1
ATOM 1161 O O . GLN A 1 144 ? 10.474 -5.046 6.718 1.00 65.56 144 GLN A O 1
ATOM 1166 N N . GLN A 1 145 ? 11.804 -5.625 8.437 1.00 64.88 145 GLN A N 1
ATOM 1167 C CA . GLN A 1 145 ? 13.067 -5.329 7.756 1.00 64.88 145 GLN A CA 1
ATOM 1168 C C . GLN A 1 145 ? 13.290 -6.278 6.572 1.00 64.88 145 GLN A C 1
ATOM 1170 O O . GLN A 1 145 ? 13.537 -5.808 5.465 1.00 64.88 145 GLN A O 1
ATOM 1175 N N . ALA A 1 146 ? 13.073 -7.583 6.755 1.00 63.41 146 ALA A N 1
ATOM 1176 C CA . ALA A 1 146 ? 13.151 -8.584 5.692 1.00 63.41 146 ALA A CA 1
ATOM 1177 C C . ALA A 1 146 ? 12.142 -8.307 4.564 1.00 63.41 146 ALA A C 1
ATOM 1179 O O . ALA A 1 146 ? 12.498 -8.345 3.388 1.00 63.41 146 ALA A O 1
ATOM 1180 N N . LYS A 1 147 ? 10.896 -7.934 4.893 1.00 72.94 147 LYS A N 1
ATOM 1181 C CA . LYS A 1 147 ? 9.888 -7.530 3.894 1.00 72.94 147 LYS A CA 1
ATOM 1182 C C . LYS A 1 147 ? 10.276 -6.254 3.145 1.00 72.94 147 LYS A C 1
ATOM 1184 O O . LYS A 1 147 ? 9.938 -6.128 1.970 1.00 72.94 147 LYS A O 1
ATOM 1189 N N . LYS A 1 148 ? 10.947 -5.302 3.801 1.00 74.38 148 LYS A N 1
ATOM 1190 C CA . LYS A 1 148 ? 11.432 -4.072 3.160 1.00 74.38 148 LYS A CA 1
ATOM 1191 C C . LYS A 1 148 ? 12.561 -4.380 2.176 1.00 74.38 148 LYS A C 1
ATOM 1193 O O . LYS A 1 148 ? 12.444 -3.999 1.016 1.00 74.38 148 LYS A O 1
ATOM 1198 N N . ILE A 1 149 ? 13.555 -5.155 2.610 1.00 74.56 149 ILE A N 1
ATOM 1199 C CA . ILE A 1 149 ? 14.671 -5.617 1.770 1.00 74.56 149 ILE A CA 1
ATOM 1200 C C . ILE A 1 149 ? 14.140 -6.400 0.564 1.00 74.56 149 ILE A C 1
ATOM 1202 O O . ILE A 1 149 ? 14.537 -6.130 -0.563 1.00 74.56 149 ILE A O 1
ATOM 1206 N N . LEU A 1 150 ? 13.169 -7.298 0.767 1.00 75.62 150 LEU A N 1
ATOM 1207 C CA . LEU A 1 150 ? 12.553 -8.065 -0.319 1.00 75.62 150 LEU A CA 1
ATOM 1208 C C . LEU A 1 150 ? 11.832 -7.171 -1.344 1.00 75.62 150 LEU A C 1
ATOM 1210 O O . LEU A 1 150 ? 11.868 -7.443 -2.541 1.00 75.62 150 LEU A O 1
ATOM 1214 N N . ARG A 1 151 ? 11.164 -6.100 -0.897 1.00 75.81 151 ARG A N 1
ATOM 1215 C CA . ARG A 1 151 ? 10.504 -5.135 -1.796 1.00 75.81 151 ARG A CA 1
ATOM 1216 C C . ARG A 1 151 ? 11.513 -4.308 -2.587 1.00 75.81 151 ARG A C 1
ATOM 1218 O O . ARG A 1 151 ? 11.265 -4.033 -3.755 1.00 75.81 151 ARG A O 1
ATOM 1225 N N . GLU A 1 152 ? 12.608 -3.900 -1.954 1.00 79.06 152 GLU A N 1
ATOM 1226 C CA . GLU A 1 152 ? 13.702 -3.176 -2.610 1.00 79.06 152 GLU A CA 1
ATOM 1227 C C . GLU A 1 152 ? 14.389 -4.061 -3.655 1.00 79.06 152 GLU A C 1
ATOM 1229 O O . GLU A 1 152 ? 14.558 -3.623 -4.789 1.00 79.06 152 GLU A O 1
ATOM 1234 N N . TRP A 1 153 ? 14.642 -5.331 -3.328 1.00 77.31 153 TRP A N 1
ATOM 1235 C CA . TRP A 1 153 ? 15.147 -6.332 -4.271 1.00 77.31 153 TRP A CA 1
ATOM 1236 C C . TRP A 1 153 ? 14.238 -6.512 -5.487 1.00 77.31 153 TRP A C 1
ATOM 1238 O O . TRP A 1 153 ? 14.705 -6.388 -6.612 1.00 77.31 153 TRP A O 1
ATOM 1248 N N . LYS A 1 154 ? 12.929 -6.711 -5.284 1.00 78.12 154 LYS A N 1
ATOM 1249 C CA . LYS A 1 154 ? 11.973 -6.848 -6.399 1.00 78.12 154 LYS A CA 1
ATOM 1250 C C . LYS A 1 154 ? 11.910 -5.614 -7.301 1.00 78.12 154 LYS A C 1
ATOM 1252 O O . LYS A 1 154 ? 11.698 -5.740 -8.501 1.00 78.12 154 LYS A O 1
ATOM 1257 N N . ARG A 1 155 ? 12.057 -4.411 -6.733 1.00 77.38 155 ARG A N 1
ATOM 1258 C CA . ARG A 1 155 ? 12.110 -3.167 -7.519 1.00 77.38 155 ARG A CA 1
ATOM 1259 C C . ARG A 1 155 ? 13.395 -3.093 -8.338 1.00 77.38 155 ARG A C 1
ATOM 1261 O O . ARG A 1 155 ? 13.322 -2.825 -9.530 1.00 77.38 155 ARG A O 1
ATOM 1268 N N . ALA A 1 156 ? 14.534 -3.387 -7.712 1.00 81.94 156 ALA A N 1
ATOM 1269 C CA . ALA A 1 156 ? 15.826 -3.417 -8.388 1.00 81.94 156 ALA A CA 1
ATOM 1270 C C . ALA A 1 156 ? 15.858 -4.456 -9.520 1.00 81.94 156 ALA A C 1
ATOM 1272 O O . ALA A 1 156 ? 16.383 -4.172 -10.590 1.00 81.94 156 ALA A O 1
ATOM 1273 N N . GLU A 1 157 ? 15.247 -5.623 -9.314 1.00 84.44 157 GLU A N 1
ATOM 1274 C CA . GLU A 1 157 ? 15.113 -6.671 -10.328 1.00 84.44 157 GLU A CA 1
ATOM 1275 C C . GLU A 1 157 ? 14.278 -6.199 -11.527 1.00 84.44 157 GLU A C 1
ATOM 1277 O O . GLU A 1 157 ? 14.725 -6.300 -12.668 1.00 84.44 157 GLU A O 1
ATOM 1282 N N . ALA A 1 158 ? 13.122 -5.575 -11.277 1.00 78.31 158 ALA A N 1
ATOM 1283 C CA . ALA A 1 158 ? 12.286 -5.011 -12.337 1.00 78.31 158 ALA A CA 1
ATOM 1284 C C . ALA A 1 158 ? 12.989 -3.881 -13.115 1.00 78.31 158 ALA A C 1
ATOM 1286 O O . ALA A 1 158 ? 12.805 -3.740 -14.326 1.00 78.31 158 ALA A O 1
ATOM 1287 N N . ASP A 1 159 ? 13.794 -3.059 -12.443 1.00 83.38 159 ASP A N 1
ATOM 1288 C CA . ASP A 1 159 ? 14.546 -1.988 -13.099 1.00 83.38 159 ASP A CA 1
ATOM 1289 C C . ASP A 1 159 ? 15.756 -2.525 -13.881 1.00 83.38 159 ASP A C 1
ATOM 1291 O O . ASP A 1 159 ? 16.033 -2.042 -14.983 1.00 83.38 159 ASP A O 1
ATOM 1295 N N . ALA A 1 160 ? 16.415 -3.577 -13.385 1.00 84.25 160 ALA A N 1
ATOM 1296 C CA . ALA A 1 160 ? 17.459 -4.295 -14.113 1.00 84.25 160 ALA A CA 1
ATOM 1297 C C . ALA A 1 160 ? 16.908 -4.972 -15.378 1.00 84.25 160 ALA A C 1
ATOM 1299 O O . ALA A 1 160 ? 17.549 -4.929 -16.429 1.00 84.25 160 ALA A O 1
ATOM 1300 N N . GLU A 1 161 ? 15.702 -5.536 -15.317 1.00 86.62 161 GLU A N 1
ATOM 1301 C CA . GLU A 1 161 ? 15.044 -6.156 -16.470 1.00 86.62 161 GLU A CA 1
ATOM 1302 C C . GLU A 1 161 ? 14.695 -5.122 -17.553 1.00 86.62 161 GLU A C 1
ATOM 1304 O O . GLU A 1 161 ? 15.007 -5.321 -18.731 1.00 86.62 161 GLU A O 1
ATOM 1309 N N . LYS A 1 162 ? 14.164 -3.954 -17.163 1.00 88.06 162 LYS A N 1
ATOM 1310 C CA . LYS A 1 162 ? 13.955 -2.826 -18.092 1.00 88.06 162 LYS A CA 1
ATOM 1311 C C . LYS A 1 162 ? 15.263 -2.354 -18.724 1.00 88.06 162 LYS A C 1
ATOM 1313 O O . LYS A 1 162 ? 15.284 -2.024 -19.910 1.00 88.06 162 LYS A O 1
ATOM 1318 N N . LEU A 1 163 ? 16.343 -2.284 -17.944 1.00 88.69 163 LEU A N 1
ATOM 1319 C CA . LEU A 1 163 ? 17.653 -1.875 -18.449 1.00 88.69 163 LEU A CA 1
ATOM 1320 C C . LEU A 1 163 ? 18.205 -2.899 -19.446 1.00 88.69 163 LEU A C 1
ATOM 1322 O O . LEU A 1 163 ? 18.707 -2.512 -20.498 1.00 88.69 163 LEU A O 1
ATOM 1326 N N . LYS A 1 164 ? 18.044 -4.194 -19.157 1.00 91.31 164 LYS A N 1
ATOM 1327 C CA . LYS A 1 164 ? 18.424 -5.282 -20.063 1.00 91.31 164 LYS A CA 1
ATOM 1328 C C . LYS A 1 164 ? 17.664 -5.197 -21.386 1.00 91.31 164 LYS A C 1
ATOM 1330 O O . LYS A 1 164 ? 18.289 -5.292 -22.435 1.00 91.31 164 LYS A O 1
ATOM 1335 N N . TYR A 1 165 ? 16.355 -4.946 -21.347 1.00 88.62 165 TYR A N 1
ATOM 1336 C CA . TYR A 1 165 ? 15.550 -4.762 -22.558 1.00 88.62 165 TYR A CA 1
ATOM 1337 C C . TYR A 1 165 ? 16.034 -3.574 -23.405 1.00 88.62 165 TYR A C 1
ATOM 1339 O O . TYR A 1 165 ? 16.189 -3.696 -24.620 1.00 88.62 165 TYR A O 1
ATOM 1347 N N . LYS A 1 166 ? 16.340 -2.433 -22.768 1.00 92.44 166 LYS A N 1
ATOM 1348 C CA . LYS A 1 166 ? 16.920 -1.269 -23.460 1.00 92.44 166 LYS A CA 1
ATOM 1349 C C . LYS A 1 166 ? 18.261 -1.612 -24.109 1.00 92.44 166 LYS A C 1
ATOM 1351 O O . LYS A 1 166 ? 18.438 -1.342 -25.294 1.00 92.44 166 LYS A O 1
ATOM 1356 N N . LEU A 1 167 ? 19.159 -2.260 -23.369 1.00 93.25 167 LEU A N 1
ATOM 1357 C CA . LEU A 1 167 ? 20.471 -2.660 -23.875 1.00 93.25 167 LEU A CA 1
ATOM 1358 C C . LEU A 1 167 ? 20.359 -3.621 -25.066 1.00 93.25 167 LEU A C 1
ATOM 1360 O O . LEU A 1 167 ? 21.094 -3.478 -26.040 1.00 93.25 167 LEU A O 1
ATOM 1364 N N . GLU A 1 168 ? 19.433 -4.578 -25.015 1.00 92.06 168 GLU A N 1
ATOM 1365 C CA . GLU A 1 168 ? 19.212 -5.523 -26.113 1.00 92.06 168 GLU A CA 1
ATOM 1366 C C . GLU A 1 168 ? 18.698 -4.805 -27.369 1.00 92.06 168 GLU A C 1
ATOM 1368 O O . GLU A 1 168 ? 19.214 -5.017 -28.466 1.00 92.06 168 GLU A O 1
ATOM 1373 N N . SER A 1 169 ? 17.767 -3.859 -27.203 1.00 90.38 169 SER A N 1
ATOM 1374 C CA . SER A 1 169 ? 17.270 -3.046 -28.319 1.00 90.38 169 SER A CA 1
ATOM 1375 C C . SER A 1 169 ? 18.367 -2.186 -28.964 1.00 90.38 169 SER A C 1
ATOM 1377 O O . SER A 1 169 ? 18.426 -2.054 -30.190 1.00 90.38 169 SER A O 1
ATOM 1379 N N . GLU A 1 170 ? 19.284 -1.640 -28.158 1.00 92.44 170 GLU A N 1
ATOM 1380 C CA . GLU A 1 170 ? 20.437 -0.885 -28.649 1.00 92.44 170 GLU A CA 1
ATOM 1381 C C . GLU A 1 170 ? 21.424 -1.791 -29.388 1.00 92.44 170 GLU A C 1
ATOM 1383 O O . GLU A 1 170 ? 21.877 -1.436 -30.480 1.00 92.44 170 GLU A O 1
ATOM 1388 N N . LYS A 1 171 ? 21.713 -2.985 -28.852 1.00 93.19 171 LYS A N 1
ATOM 1389 C CA . LYS A 1 171 ? 22.560 -3.985 -29.521 1.00 93.19 171 LYS A CA 1
ATOM 1390 C C . LYS A 1 171 ? 22.001 -4.380 -30.880 1.00 93.19 171 LYS A C 1
ATOM 1392 O O . LYS A 1 171 ? 22.746 -4.378 -31.857 1.00 93.19 171 LYS A O 1
ATOM 1397 N N . GLU A 1 172 ? 20.703 -4.657 -30.982 1.00 92.12 172 GLU A N 1
ATOM 1398 C CA . GLU A 1 172 ? 20.068 -4.970 -32.266 1.00 92.12 172 GLU A CA 1
ATOM 1399 C C . GLU A 1 172 ? 20.170 -3.808 -33.263 1.00 92.12 172 GLU A C 1
ATOM 1401 O O . GLU A 1 172 ? 20.427 -4.016 -34.455 1.00 92.12 172 GLU A O 1
ATOM 1406 N N . ALA A 1 173 ? 19.989 -2.569 -32.796 1.00 91.81 173 ALA A N 1
ATOM 1407 C CA . ALA A 1 173 ? 20.128 -1.384 -33.634 1.00 91.81 173 ALA A CA 1
ATOM 1408 C C . ALA A 1 173 ? 21.571 -1.207 -34.136 1.00 91.81 173 ALA A C 1
ATOM 1410 O O . ALA A 1 173 ? 21.778 -0.926 -35.323 1.00 91.81 173 ALA A O 1
ATOM 1411 N N . LEU A 1 174 ? 22.569 -1.407 -33.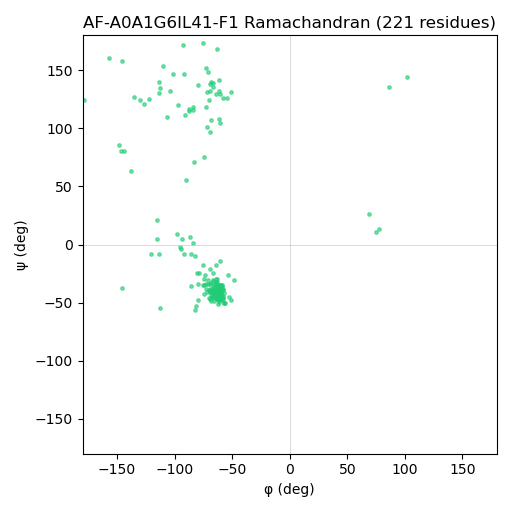269 1.00 91.50 174 LEU A N 1
ATOM 1412 C CA . LEU A 1 174 ? 23.981 -1.402 -33.651 1.00 91.50 174 LEU A CA 1
ATOM 1413 C C . LEU A 1 174 ? 24.312 -2.537 -34.621 1.00 91.50 174 LEU A C 1
ATOM 1415 O O . LEU A 1 174 ? 24.970 -2.283 -35.626 1.00 91.50 174 LEU A O 1
ATOM 1419 N N . GLN A 1 175 ? 23.805 -3.749 -34.397 1.00 93.19 175 GLN A N 1
ATOM 1420 C CA . GLN A 1 175 ? 24.030 -4.883 -35.294 1.00 93.19 175 GLN A CA 1
ATOM 1421 C C . GLN A 1 175 ? 23.464 -4.610 -36.692 1.00 93.19 175 GLN A C 1
ATOM 1423 O O . GLN A 1 175 ? 24.111 -4.885 -37.703 1.00 93.19 175 GLN A O 1
ATOM 1428 N N . LYS A 1 176 ? 22.276 -3.997 -36.778 1.00 93.19 176 LYS A N 1
ATOM 1429 C CA . LYS A 1 176 ? 21.694 -3.558 -38.056 1.00 93.19 176 LYS A CA 1
ATOM 1430 C C . LYS A 1 176 ? 22.565 -2.510 -38.749 1.00 93.19 176 LYS A C 1
ATOM 1432 O O . LYS A 1 176 ? 22.737 -2.592 -39.965 1.00 93.19 176 LYS A O 1
ATOM 1437 N N . LYS A 1 177 ? 23.116 -1.541 -38.009 1.00 94.19 177 LYS A N 1
ATOM 1438 C CA . LYS A 1 177 ? 24.062 -0.553 -38.559 1.00 94.19 177 LYS A CA 1
ATOM 1439 C C . LYS A 1 177 ? 25.335 -1.230 -39.063 1.00 94.19 177 LYS A C 1
ATOM 1441 O O . LYS A 1 177 ? 25.732 -0.976 -40.195 1.00 94.19 177 LYS A O 1
ATOM 1446 N N . LEU A 1 178 ? 25.916 -2.133 -38.274 1.00 94.31 178 LEU A N 1
ATOM 1447 C CA . LEU A 1 178 ? 27.111 -2.888 -38.645 1.00 94.31 178 LEU A CA 1
ATOM 1448 C C . LEU A 1 178 ? 26.882 -3.670 -39.942 1.00 94.31 178 LEU A C 1
ATOM 1450 O O . LEU A 1 178 ? 27.623 -3.483 -40.897 1.00 94.31 178 LEU A O 1
ATOM 1454 N N . ASN A 1 179 ? 25.785 -4.427 -40.033 1.00 93.94 179 ASN A N 1
ATOM 1455 C CA . ASN A 1 179 ? 25.439 -5.190 -41.233 1.00 93.94 179 ASN A CA 1
ATOM 1456 C C . ASN A 1 179 ? 25.268 -4.300 -42.480 1.00 93.94 179 ASN A C 1
ATOM 1458 O O . ASN A 1 179 ? 25.609 -4.718 -43.586 1.00 93.94 179 ASN A O 1
ATOM 1462 N N . ARG A 1 180 ? 24.742 -3.074 -42.331 1.00 92.44 180 ARG A N 1
ATOM 1463 C CA . ARG A 1 180 ? 24.657 -2.102 -43.439 1.00 92.44 180 ARG A CA 1
ATOM 1464 C C . ARG A 1 180 ? 26.042 -1.643 -43.882 1.00 92.44 180 ARG A C 1
ATOM 1466 O O . ARG A 1 180 ? 26.306 -1.620 -45.080 1.00 92.44 180 ARG A O 1
ATOM 1473 N N . HIS A 1 181 ? 26.917 -1.318 -42.932 1.00 92.81 181 HIS A N 1
ATOM 1474 C CA . HIS A 1 181 ? 28.292 -0.930 -43.237 1.00 92.81 181 HIS A CA 1
ATOM 1475 C C . HIS A 1 181 ? 29.077 -2.074 -43.887 1.00 92.81 181 HIS A C 1
ATOM 1477 O O . HIS A 1 181 ? 29.741 -1.839 -44.887 1.00 92.81 181 HIS A O 1
ATOM 1483 N N . THR A 1 182 ? 28.935 -3.317 -43.415 1.00 94.94 182 THR A N 1
ATOM 1484 C CA . THR A 1 182 ? 29.571 -4.490 -44.038 1.00 94.94 182 THR A CA 1
ATOM 1485 C C . THR A 1 182 ? 29.128 -4.676 -45.489 1.00 94.94 182 THR A C 1
ATOM 1487 O O . THR A 1 182 ? 29.968 -4.889 -46.357 1.00 94.94 182 THR A O 1
ATOM 1490 N N . LYS A 1 183 ? 27.827 -4.530 -45.782 1.00 94.44 183 LYS A N 1
ATOM 1491 C CA . LYS A 1 183 ? 27.316 -4.584 -47.164 1.00 94.44 183 LYS A CA 1
ATOM 1492 C C . LYS A 1 183 ? 27.874 -3.459 -48.036 1.00 94.44 183 LYS A C 1
ATOM 1494 O O . LYS A 1 183 ? 28.216 -3.703 -49.186 1.00 94.44 183 LYS A O 1
ATOM 1499 N N . ALA A 1 184 ? 27.976 -2.245 -47.497 1.00 92.44 184 ALA A N 1
ATOM 1500 C CA . ALA A 1 184 ? 28.556 -1.116 -48.220 1.00 92.44 184 ALA A CA 1
ATOM 1501 C C . ALA A 1 184 ? 30.046 -1.340 -48.530 1.00 92.44 184 ALA A C 1
ATOM 1503 O O . ALA A 1 184 ? 30.484 -1.043 -49.635 1.00 92.44 184 ALA A O 1
ATOM 1504 N N . ILE A 1 185 ? 30.808 -1.914 -47.592 1.00 93.69 185 ILE A N 1
ATOM 1505 C CA . ILE A 1 185 ? 32.216 -2.282 -47.813 1.00 93.69 185 ILE A CA 1
ATOM 1506 C C . ILE A 1 185 ? 32.327 -3.323 -48.934 1.00 93.69 185 ILE A C 1
ATOM 1508 O O . ILE A 1 185 ? 33.082 -3.111 -49.872 1.00 93.69 185 ILE A O 1
ATOM 1512 N N . GLN A 1 186 ? 31.508 -4.380 -48.911 1.00 93.44 186 GLN A N 1
ATOM 1513 C CA . GLN A 1 186 ? 31.489 -5.389 -49.982 1.00 93.44 186 GLN A CA 1
ATOM 1514 C C . GLN A 1 186 ? 31.183 -4.786 -51.363 1.00 93.44 186 GLN A C 1
ATOM 1516 O O . GLN A 1 186 ? 31.768 -5.191 -52.363 1.00 93.44 186 GLN A O 1
ATOM 1521 N N . GLN A 1 187 ? 30.277 -3.805 -51.430 1.00 93.56 187 GLN A N 1
ATOM 1522 C CA . GLN A 1 187 ? 29.983 -3.087 -52.674 1.00 93.56 187 GLN A CA 1
ATOM 1523 C C . GLN A 1 187 ? 31.165 -2.232 -53.142 1.00 93.56 187 GLN A C 1
ATOM 1525 O O . GLN A 1 187 ? 31.452 -2.199 -54.336 1.00 93.56 187 GLN A O 1
ATOM 1530 N N . LEU A 1 188 ? 31.854 -1.552 -52.222 1.00 92.31 188 LEU A N 1
ATOM 1531 C CA . LEU A 1 188 ? 33.054 -0.779 -52.545 1.00 92.31 188 LEU A CA 1
ATOM 1532 C C . LEU A 1 188 ? 34.184 -1.677 -53.057 1.00 92.31 188 LEU A C 1
ATOM 1534 O O . LEU A 1 188 ? 34.820 -1.319 -54.045 1.00 92.31 188 LEU A O 1
ATOM 1538 N N . ASP A 1 189 ? 34.388 -2.843 -52.443 1.00 93.75 189 ASP A N 1
ATOM 1539 C CA . ASP A 1 189 ? 35.383 -3.823 -52.892 1.00 93.75 189 ASP A CA 1
ATOM 1540 C C . ASP A 1 189 ? 35.075 -4.308 -54.316 1.00 93.75 189 ASP A C 1
ATOM 1542 O O . ASP A 1 189 ? 35.967 -4.348 -55.165 1.00 93.75 189 ASP A O 1
ATOM 1546 N N . GLN A 1 190 ? 33.802 -4.591 -54.623 1.00 92.88 190 GLN A N 1
ATOM 1547 C CA . GLN A 1 190 ? 33.391 -4.967 -55.979 1.00 92.88 190 GLN A CA 1
ATOM 1548 C C . GLN A 1 190 ? 33.654 -3.838 -56.985 1.00 92.88 190 GLN A C 1
ATOM 1550 O O . GLN A 1 190 ? 34.257 -4.069 -58.029 1.00 92.88 190 GLN A O 1
ATOM 1555 N N . LEU A 1 191 ? 33.283 -2.598 -56.649 1.00 92.19 191 LEU A N 1
ATOM 1556 C CA . LEU A 1 191 ? 33.536 -1.436 -57.506 1.00 92.19 191 LEU A CA 1
ATOM 1557 C C . LEU A 1 191 ? 35.033 -1.160 -57.708 1.00 92.19 191 LEU A C 1
ATOM 1559 O O . LEU A 1 191 ? 35.420 -0.625 -58.750 1.00 92.19 191 LEU A O 1
ATOM 1563 N N . GLN A 1 192 ? 35.888 -1.494 -56.737 1.00 94.06 192 GLN A N 1
ATOM 1564 C CA . GLN A 1 192 ? 37.342 -1.407 -56.898 1.00 94.06 192 GLN A CA 1
ATOM 1565 C C . GLN A 1 192 ? 37.871 -2.456 -57.880 1.00 94.06 192 GLN A C 1
ATOM 1567 O O . GLN A 1 192 ? 38.731 -2.130 -58.702 1.00 94.06 192 GLN A O 1
ATOM 1572 N N . ILE A 1 193 ? 37.356 -3.687 -57.819 1.00 93.06 193 ILE A N 1
ATOM 1573 C CA . ILE A 1 193 ? 37.696 -4.752 -58.773 1.00 93.06 193 ILE A CA 1
ATOM 1574 C C . ILE A 1 193 ? 37.266 -4.337 -60.184 1.00 93.06 193 ILE A C 1
ATOM 1576 O O . ILE A 1 193 ? 38.102 -4.308 -61.089 1.00 93.06 193 ILE A O 1
ATOM 1580 N N . ASP A 1 194 ? 36.013 -3.910 -60.343 1.00 92.12 194 ASP A N 1
ATOM 1581 C CA . ASP A 1 194 ? 35.455 -3.499 -61.633 1.00 92.12 194 ASP A CA 1
ATOM 1582 C C . ASP A 1 194 ? 36.235 -2.313 -62.231 1.00 92.12 194 ASP A C 1
ATOM 1584 O O . ASP A 1 194 ? 36.595 -2.326 -63.409 1.00 92.12 194 ASP A O 1
ATOM 1588 N N . ASN A 1 195 ? 36.584 -1.305 -61.417 1.00 92.62 195 ASN A N 1
ATOM 1589 C CA . ASN A 1 195 ? 37.426 -0.189 -61.866 1.00 92.62 195 ASN A CA 1
ATOM 1590 C C . ASN A 1 195 ? 38.808 -0.652 -62.336 1.00 92.62 195 ASN A C 1
ATOM 1592 O O . ASN A 1 195 ? 39.318 -0.147 -63.337 1.00 92.62 195 ASN A O 1
ATOM 1596 N N . LYS A 1 196 ? 39.427 -1.606 -61.634 1.00 93.75 196 LYS A N 1
ATOM 1597 C CA . LYS A 1 196 ? 40.742 -2.137 -62.011 1.00 93.75 196 LYS A CA 1
ATOM 1598 C C . LYS A 1 196 ? 40.680 -2.882 -63.346 1.00 93.75 196 LYS A C 1
ATOM 1600 O O . LYS A 1 196 ? 41.599 -2.760 -64.155 1.00 93.75 196 LYS A O 1
ATOM 1605 N N . ASP A 1 197 ? 39.607 -3.621 -63.601 1.00 91.94 197 ASP A N 1
ATOM 1606 C CA . ASP A 1 197 ? 39.423 -4.344 -64.861 1.00 91.94 197 ASP A CA 1
ATOM 1607 C C . ASP A 1 197 ? 39.050 -3.415 -66.025 1.00 91.94 197 ASP A C 1
ATOM 1609 O O . ASP A 1 197 ? 39.560 -3.588 -67.138 1.00 91.94 197 ASP A O 1
ATOM 1613 N N . LEU A 1 198 ? 38.274 -2.358 -65.767 1.00 91.06 198 LEU A N 1
ATOM 1614 C CA . LEU A 1 198 ? 38.047 -1.277 -66.729 1.00 91.06 198 LEU A CA 1
ATOM 1615 C C . LEU A 1 198 ? 39.349 -0.548 -67.081 1.00 91.06 198 LEU A C 1
ATOM 1617 O O . LEU A 1 198 ? 39.599 -0.298 -68.258 1.00 91.06 198 LEU A O 1
ATOM 1621 N N . GLN A 1 199 ? 40.217 -0.261 -66.104 1.00 91.88 199 GLN A N 1
ATOM 1622 C CA . GLN A 1 199 ? 41.532 0.345 -66.354 1.00 91.88 199 GLN A CA 1
ATOM 1623 C C . GLN A 1 199 ? 42.424 -0.543 -67.231 1.00 91.88 199 GLN A C 1
ATOM 1625 O O . GLN A 1 199 ? 43.051 -0.041 -68.165 1.00 91.88 199 GLN A O 1
ATOM 1630 N N . LYS A 1 200 ? 42.457 -1.862 -66.983 1.00 91.06 200 LYS A N 1
ATOM 1631 C CA . LYS A 1 200 ? 43.173 -2.811 -67.857 1.00 91.06 200 LYS A CA 1
ATOM 1632 C C . LYS A 1 200 ? 42.591 -2.819 -69.270 1.00 91.06 200 LYS A C 1
ATOM 1634 O O . LYS A 1 200 ? 43.343 -2.759 -70.237 1.00 91.06 200 LYS A O 1
ATOM 1639 N N . SER A 1 201 ? 41.265 -2.864 -69.393 1.00 90.38 201 SER A N 1
ATOM 1640 C CA . SER A 1 201 ? 40.574 -2.884 -70.689 1.00 90.38 201 SER A CA 1
ATOM 1641 C C . SER A 1 201 ? 40.825 -1.602 -71.483 1.00 90.38 201 SER A C 1
ATOM 1643 O O . SER A 1 201 ? 41.129 -1.663 -72.672 1.00 90.38 201 SER A O 1
ATOM 1645 N N . LEU A 1 202 ? 40.790 -0.445 -70.815 1.00 90.25 202 LEU A N 1
ATOM 1646 C CA . LEU A 1 202 ? 41.144 0.847 -71.398 1.00 90.25 202 LEU A CA 1
ATOM 1647 C C . LEU A 1 202 ? 42.605 0.869 -71.861 1.00 90.25 202 LEU A C 1
ATOM 1649 O O . LEU A 1 202 ? 42.880 1.305 -72.976 1.00 90.25 202 LEU A O 1
ATOM 1653 N N . SER A 1 203 ? 43.534 0.367 -71.041 1.00 90.38 203 SER A N 1
ATOM 1654 C CA . SER A 1 203 ? 44.948 0.248 -71.418 1.00 90.38 203 SER A CA 1
ATOM 1655 C C . SER A 1 203 ? 45.123 -0.614 -72.670 1.00 90.38 203 SER A C 1
ATOM 1657 O O . SER A 1 203 ? 45.842 -0.224 -73.587 1.00 90.38 203 SER A O 1
ATOM 1659 N N . ASN A 1 204 ? 44.439 -1.758 -72.742 1.00 90.25 204 ASN A N 1
ATOM 1660 C CA . ASN A 1 204 ? 44.499 -2.647 -73.901 1.00 90.25 204 ASN A CA 1
ATOM 1661 C C . ASN A 1 204 ? 43.941 -1.971 -75.162 1.00 90.25 204 ASN A C 1
ATOM 1663 O O . ASN A 1 204 ? 44.597 -1.982 -76.200 1.00 90.25 204 ASN A O 1
ATOM 1667 N N . ALA A 1 205 ? 42.780 -1.319 -75.064 1.00 86.81 205 ALA A N 1
ATOM 1668 C CA . ALA A 1 205 ? 42.171 -0.603 -76.184 1.00 86.81 205 ALA A CA 1
ATOM 1669 C C . ALA A 1 205 ? 43.028 0.585 -76.664 1.00 86.81 205 ALA A C 1
ATOM 1671 O O . ALA A 1 205 ? 43.061 0.891 -77.858 1.00 86.81 205 ALA A O 1
ATOM 1672 N N . LEU A 1 206 ? 43.739 1.268 -75.760 1.00 87.25 206 LEU A N 1
ATOM 1673 C CA . LEU A 1 206 ? 44.693 2.322 -76.121 1.00 87.25 206 LEU A CA 1
ATOM 1674 C C . LEU A 1 206 ? 45.887 1.762 -76.900 1.00 87.25 206 LEU A C 1
ATOM 1676 O O . LEU A 1 206 ? 46.275 2.355 -77.908 1.00 87.25 206 LEU A O 1
ATOM 1680 N N . ILE A 1 207 ? 46.433 0.619 -76.471 1.00 85.62 207 ILE A N 1
ATOM 1681 C CA . ILE A 1 207 ? 47.511 -0.081 -77.184 1.00 85.62 207 ILE A CA 1
ATOM 1682 C C . ILE A 1 207 ? 47.032 -0.505 -78.578 1.00 85.62 207 ILE A C 1
ATOM 1684 O O . ILE A 1 207 ? 47.713 -0.244 -79.568 1.00 85.62 207 ILE A O 1
ATOM 1688 N N . GLU A 1 208 ? 45.839 -1.092 -78.684 1.00 83.75 208 GLU A N 1
ATOM 1689 C CA . GLU A 1 208 ? 45.255 -1.508 -79.963 1.00 83.75 208 GLU A CA 1
ATOM 1690 C C . GLU A 1 208 ? 45.052 -0.320 -80.918 1.00 83.75 208 GLU A C 1
ATOM 1692 O O . GLU A 1 208 ? 45.463 -0.369 -82.078 1.00 83.75 208 GLU A O 1
ATOM 1697 N N . ASN A 1 209 ? 44.520 0.802 -80.424 1.00 82.25 209 ASN A N 1
ATOM 1698 C CA . ASN A 1 209 ? 44.393 2.030 -81.213 1.00 82.25 209 ASN A CA 1
ATOM 1699 C C . ASN A 1 209 ? 45.751 2.602 -81.653 1.00 82.25 209 ASN A C 1
ATOM 1701 O O . ASN A 1 209 ? 45.858 3.128 -82.762 1.00 82.25 209 ASN A O 1
ATOM 1705 N N . GLN A 1 210 ? 46.790 2.526 -80.817 1.00 81.94 210 GLN A N 1
ATOM 1706 C CA . GLN A 1 210 ? 48.146 2.930 -81.206 1.00 81.94 210 GLN A CA 1
ATOM 1707 C C . GLN A 1 210 ? 48.709 2.028 -82.313 1.00 81.94 210 GLN A C 1
ATOM 1709 O O . GLN A 1 210 ? 49.271 2.540 -83.280 1.00 81.94 210 GLN A O 1
ATOM 1714 N N . LEU A 1 211 ? 48.509 0.710 -82.224 1.00 77.88 211 LEU A N 1
ATOM 1715 C CA . LEU A 1 211 ? 48.910 -0.243 -83.265 1.00 77.88 211 LEU A CA 1
ATOM 1716 C C . LEU A 1 211 ? 48.176 0.018 -84.589 1.00 77.88 211 LEU A C 1
ATOM 1718 O O . LEU A 1 211 ? 48.807 0.054 -85.644 1.00 77.88 211 LEU A O 1
ATOM 1722 N N . LEU A 1 212 ? 46.864 0.271 -84.542 1.00 76.06 212 LEU A N 1
ATOM 1723 C CA . LEU A 1 212 ? 46.067 0.613 -85.724 1.00 76.06 212 LEU A CA 1
ATOM 1724 C C . LEU A 1 212 ? 46.505 1.943 -86.352 1.00 76.06 212 LEU A C 1
ATOM 1726 O O . LEU A 1 212 ? 46.643 2.015 -87.569 1.00 76.06 212 LEU A O 1
ATOM 1730 N N . LYS A 1 213 ? 46.795 2.978 -85.551 1.00 74.56 213 LYS A N 1
ATOM 1731 C CA . LYS A 1 213 ? 47.347 4.251 -86.054 1.00 74.56 213 LYS A CA 1
ATOM 1732 C C . LYS A 1 213 ? 48.725 4.083 -86.698 1.00 74.56 213 LYS A C 1
ATOM 1734 O O . LYS A 1 213 ? 48.985 4.715 -87.713 1.00 74.56 213 LYS A O 1
ATOM 1739 N N . ASN A 1 214 ? 49.579 3.216 -86.155 1.00 69.31 214 ASN A N 1
ATOM 1740 C CA . ASN A 1 214 ? 50.886 2.914 -86.746 1.00 69.31 214 ASN A CA 1
ATOM 1741 C C . ASN A 1 214 ? 50.772 2.095 -88.046 1.00 69.31 214 ASN A C 1
ATOM 1743 O O . ASN A 1 214 ? 51.596 2.261 -88.942 1.00 69.31 214 ASN A O 1
ATOM 1747 N N . ASN A 1 215 ? 49.742 1.251 -88.172 1.00 61.62 215 ASN A N 1
ATOM 1748 C CA . ASN A 1 215 ? 49.436 0.510 -89.402 1.00 61.62 215 ASN A CA 1
ATOM 1749 C C . ASN A 1 215 ? 48.730 1.373 -90.463 1.00 61.62 215 ASN A C 1
ATOM 1751 O O . ASN A 1 215 ? 48.861 1.103 -91.655 1.00 61.62 215 ASN A O 1
ATOM 1755 N N . ILE A 1 216 ? 48.034 2.440 -90.059 1.00 58.72 216 ILE A N 1
ATOM 1756 C CA . ILE A 1 216 ? 47.525 3.498 -90.945 1.00 58.72 216 ILE A CA 1
ATOM 1757 C C . ILE A 1 216 ? 48.603 4.589 -91.057 1.00 58.72 216 ILE A C 1
ATOM 1759 O O . ILE A 1 216 ? 48.382 5.760 -90.766 1.00 58.72 216 ILE A O 1
ATOM 1763 N N . ASN A 1 217 ? 49.813 4.203 -91.461 1.00 49.62 217 ASN A N 1
ATOM 1764 C CA . ASN A 1 217 ? 50.813 5.171 -91.890 1.00 49.62 217 ASN A CA 1
ATOM 1765 C C . ASN A 1 217 ? 50.539 5.490 -93.373 1.00 49.62 217 ASN A C 1
ATOM 1767 O O . ASN A 1 217 ? 50.574 4.574 -94.202 1.00 49.62 217 ASN A O 1
ATOM 1771 N N . PRO A 1 218 ? 50.224 6.742 -93.748 1.00 51.94 218 PRO A N 1
ATOM 1772 C CA . PRO A 1 218 ? 49.941 7.118 -95.127 1.00 51.94 218 PRO A CA 1
ATOM 1773 C C . PRO A 1 218 ? 51.242 7.169 -95.942 1.00 51.94 218 PRO A C 1
ATOM 1775 O O . PRO A 1 218 ? 51.756 8.237 -96.257 1.00 51.94 218 PRO A O 1
ATOM 1778 N N . SER A 1 219 ? 51.785 6.006 -96.305 1.00 49.72 219 SER A N 1
ATOM 1779 C CA . SER A 1 219 ? 52.928 5.878 -97.222 1.00 49.72 219 SER A CA 1
ATOM 1780 C C . SER A 1 219 ? 52.586 5.155 -98.530 1.00 49.72 219 SER A C 1
ATOM 1782 O O . SER A 1 219 ? 53.480 4.710 -99.245 1.00 49.72 219 SER A O 1
ATOM 1784 N N . LYS A 1 220 ? 51.301 5.103 -98.914 1.00 52.41 220 LYS A N 1
ATOM 1785 C CA . LYS A 1 220 ? 50.876 4.721 -100.275 1.00 52.41 220 LYS A CA 1
ATOM 1786 C C . LYS A 1 220 ? 49.745 5.596 -100.826 1.00 52.41 220 LYS A C 1
ATOM 1788 O O . LYS A 1 220 ? 48.671 5.096 -101.127 1.00 52.41 220 LYS A O 1
ATOM 1793 N N . VAL A 1 221 ? 50.002 6.895 -100.996 1.00 50.97 221 VAL A N 1
ATOM 1794 C CA . VAL A 1 221 ? 49.396 7.702 -102.077 1.00 50.97 221 VAL A CA 1
ATOM 1795 C C . VAL A 1 221 ? 50.432 8.723 -102.559 1.00 50.97 221 VAL A C 1
ATOM 1797 O O . VAL A 1 221 ? 50.423 9.874 -102.131 1.00 50.97 221 VAL A O 1
ATOM 1800 N N . LYS A 1 222 ? 51.361 8.291 -103.417 1.00 42.94 222 LYS A N 1
ATOM 1801 C CA . LYS A 1 222 ? 51.882 9.061 -104.560 1.00 42.94 222 LYS A CA 1
ATOM 1802 C C . LYS A 1 222 ? 52.905 8.226 -105.339 1.00 42.94 222 LYS A C 1
ATOM 1804 O O . LYS A 1 222 ? 53.912 7.826 -104.767 1.00 42.94 222 LYS A O 1
ATOM 1809 N N . MET A 1 223 ? 52.592 8.117 -106.634 1.00 40.34 223 MET A N 1
ATOM 1810 C CA . MET A 1 223 ? 53.340 7.577 -107.780 1.00 40.34 223 MET A CA 1
ATOM 1811 C C . MET A 1 223 ? 53.538 6.065 -107.821 1.00 40.34 223 MET A C 1
ATOM 1813 O O . MET A 1 223 ? 54.336 5.525 -107.032 1.00 40.34 223 MET A O 1
#

Solvent-accessible surface area (backbone atoms only — not comparable to full-atom values): 13371 Å² total; per-residue (Å²): 103,51,90,81,62,40,62,92,23,51,77,51,75,46,78,45,72,89,52,100,63,72,48,73,51,75,45,68,54,47,57,40,100,85,73,41,86,35,56,56,80,73,63,49,53,71,65,51,48,54,49,48,51,49,53,52,23,62,72,35,40,90,76,72,46,73,64,77,71,84,85,61,85,78,72,94,68,58,70,67,60,52,55,48,59,72,68,51,76,84,76,82,52,67,67,63,54,54,64,58,64,64,76,79,84,82,55,82,82,42,72,84,42,59,69,63,48,51,54,56,49,49,54,52,37,52,53,53,51,48,54,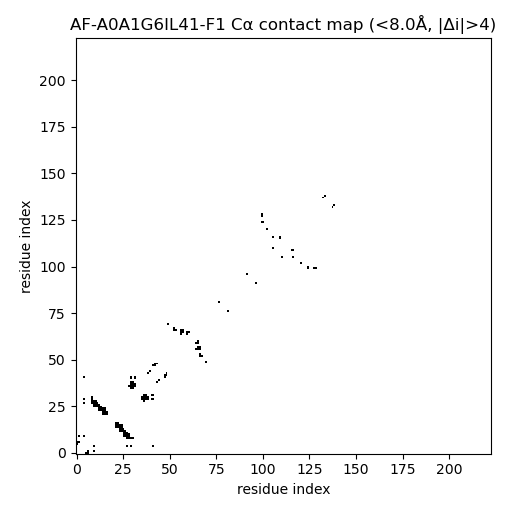60,56,70,74,68,56,62,69,63,49,52,52,50,50,52,54,48,54,52,51,53,49,56,50,51,50,55,52,49,51,53,49,49,54,52,52,51,55,50,50,54,53,50,49,54,51,50,56,51,52,53,52,52,51,56,49,50,54,50,53,51,50,53,51,54,53,49,52,51,49,50,53,51,53,52,52,50,51,52,54,51,52,64,71,64,56,93,80,83,87,81,135

Radius of gyration: 46.12 Å; Cα contacts (8 Å, |Δi|>4): 86; chains: 1; bounding box: 90×52×160 Å

Organism: NCBI:txid187868

Mean predicted aligned error: 19.19 Å

Nearest PDB structures (foldseek):
  4lvl-assembly1_A  TM=9.176E-01  e=6.172E-05  Streptococcus agalactiae

Secondary structure (DSSP, 8-state):
-HHHH-GGGEEEEEEE-SSSS-EEEEEE--B-TTS-B-HHHHH-SHHHHHHHHHHHHHHTGGGT--PPPTT--PPP--HHHHHHHHHS-----HHHHHHHS-PPPPPGGGSS-HHHHHHHHHHHHHHHHHHHHHTTSHHHHHHHHHHHHHHHHHHHHHHHHHHHHHHHHHHHHHHHHHHHHHHHHHHHHHHHHHHHHHHHHHHHHHHHHHHHHHH-----S--